Protein AF-A0A930H6S4-F1 (afdb_monomer_lite)

Foldseek 3Di:
DPDDDDDAAAQVPAPDPDDHDQRNVAADPVVRHRDDPPDPVVVVVCCVCPVVVVVLLVVCVVCVVDPPPPPQDFFDFAQAWAWKAKDQWDWDQDPVRWTFTQGQAIWIDGPPDIDGDAGRKTAPDDHRDTDHGRHTGIGHDRFKGFRFAQAWAWKAKDPFDWDWDQPPVVRDTWIFGADDPPDDDDFIKIFGDDPNDTDDIDTDDGRKTAPDDHGDTDHRGDGGIMDGPPGVPPPSVVVCVVVVVCVVVVPDDDPDDDDDPD

pLDDT: mean 84.37, std 12.92, range [44.25, 96.25]

Radius of gyration: 24.61 Å; chains: 1; bounding box: 68×47×49 Å

Sequence (262 aa):
LEIREVKIRTPLTCKLEKGVCKKCYGVDLSNHKEILKGEAVGVVAAQSIGEPGTQLTMRTFHTGGVATAAEVQSNYKAEVAGKVKLKDIKTLENDKGVEVVVSQTGRIIIGKHRYEVPSGSILKVKDGESVERDQLLVEFDPYQIPIITSEAGKVEFRDIYVRENIDVKYGVTERIAIKPVESSDVNPRIIIYSKNKKVAEYSVPYGAYLMVKEGDTVKKGQIITKILKTGEGNKDITGGLPRVQELFEARNPKGKATLTEV

Structure (mmCIF, N/CA/C/O backbone):
data_AF-A0A930H6S4-F1
#
_entry.id   AF-A0A930H6S4-F1
#
loop_
_atom_site.group_PDB
_atom_site.id
_atom_site.type_symbol
_atom_site.label_atom_id
_atom_site.label_alt_id
_atom_site.label_comp_id
_atom_site.label_asym_id
_atom_site.label_entity_id
_atom_site.label_seq_id
_atom_site.pdbx_PDB_ins_code
_atom_site.Cartn_x
_atom_site.Cartn_y
_atom_site.Cartn_z
_atom_site.occupancy
_atom_site.B_iso_or_equiv
_atom_site.auth_seq_id
_atom_site.auth_comp_id
_atom_site.auth_asym_id
_atom_site.auth_atom_id
_atom_site.pdbx_PDB_model_num
ATOM 1 N N . LEU A 1 1 ? 4.659 -18.171 -12.898 1.00 46.00 1 LEU A N 1
ATOM 2 C CA . LEU A 1 1 ? 5.622 -18.621 -11.869 1.00 46.00 1 LEU A CA 1
ATOM 3 C C . LEU A 1 1 ? 5.400 -17.760 -10.630 1.00 46.00 1 LEU A C 1
ATOM 5 O O . LEU A 1 1 ? 5.579 -16.556 -10.731 1.00 46.00 1 LEU A O 1
ATOM 9 N N . GLU A 1 2 ? 4.933 -18.333 -9.517 1.00 68.94 2 GLU A N 1
ATOM 10 C CA . GLU A 1 2 ? 4.759 -17.616 -8.236 1.00 68.94 2 GLU A CA 1
ATOM 11 C C . GLU A 1 2 ? 6.061 -17.652 -7.416 1.00 68.94 2 GLU A C 1
ATOM 13 O O . GLU A 1 2 ? 6.124 -18.230 -6.336 1.00 68.94 2 GLU A O 1
ATOM 18 N N . ILE A 1 3 ? 7.135 -17.075 -7.957 1.00 82.56 3 ILE A N 1
ATOM 19 C CA . ILE A 1 3 ? 8.427 -16.976 -7.262 1.00 82.56 3 ILE A CA 1
ATOM 20 C C . ILE A 1 3 ? 8.480 -15.617 -6.556 1.00 82.56 3 ILE A C 1
ATOM 22 O O . ILE A 1 3 ? 8.352 -14.589 -7.216 1.00 82.56 3 ILE A O 1
ATOM 26 N N . ARG A 1 4 ? 8.642 -15.613 -5.224 1.00 83.69 4 ARG A N 1
ATOM 27 C CA . ARG A 1 4 ? 8.688 -14.388 -4.395 1.00 83.69 4 ARG A CA 1
ATOM 28 C C . ARG A 1 4 ? 10.105 -13.922 -4.058 1.00 83.69 4 ARG A C 1
ATOM 30 O O . ARG A 1 4 ? 10.305 -12.739 -3.821 1.00 83.69 4 ARG A O 1
ATOM 37 N N . GLU A 1 5 ? 11.075 -14.832 -4.063 1.00 90.06 5 GLU A N 1
ATOM 38 C CA . GLU A 1 5 ? 12.472 -14.548 -3.735 1.00 90.06 5 GLU A CA 1
ATOM 39 C C . GLU A 1 5 ? 13.421 -15.426 -4.556 1.00 90.06 5 GLU A C 1
ATOM 41 O O . GLU A 1 5 ? 13.098 -16.566 -4.896 1.00 90.06 5 GLU A O 1
ATOM 46 N N . VAL A 1 6 ? 14.592 -14.883 -4.900 1.00 91.75 6 VAL A N 1
ATOM 47 C CA . VAL A 1 6 ? 15.636 -15.589 -5.655 1.00 91.75 6 VAL A CA 1
ATOM 48 C C . VAL A 1 6 ? 17.003 -15.182 -5.124 1.00 91.75 6 VAL A C 1
ATOM 50 O O . VAL A 1 6 ? 17.304 -13.998 -4.978 1.00 91.75 6 VAL A O 1
ATOM 53 N N . LYS A 1 7 ? 17.869 -16.170 -4.891 1.00 91.69 7 LYS A N 1
ATOM 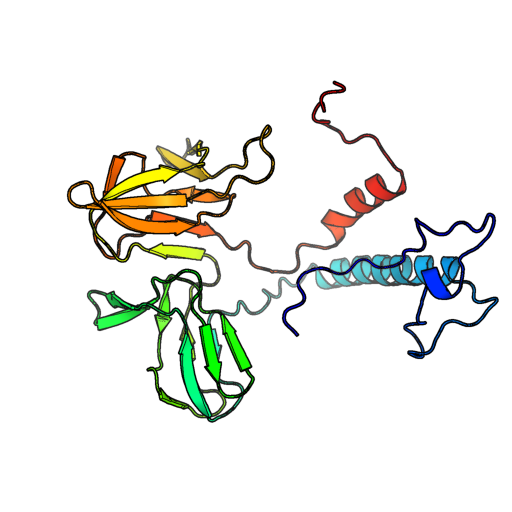54 C CA . LYS A 1 7 ? 19.270 -15.923 -4.550 1.00 91.69 7 LYS A CA 1
ATOM 55 C C . LYS A 1 7 ? 20.067 -15.605 -5.815 1.00 91.69 7 LYS A C 1
ATOM 57 O O . LYS A 1 7 ? 20.233 -16.467 -6.676 1.00 91.69 7 LYS A O 1
ATOM 62 N N . ILE A 1 8 ? 20.585 -14.383 -5.905 1.00 93.00 8 ILE A N 1
ATOM 63 C CA . ILE A 1 8 ? 21.371 -13.905 -7.050 1.00 93.00 8 ILE A CA 1
ATOM 64 C C . ILE A 1 8 ? 22.850 -13.729 -6.700 1.00 93.00 8 ILE A C 1
ATOM 66 O O . ILE A 1 8 ? 23.239 -13.654 -5.534 1.00 93.00 8 ILE A O 1
ATOM 70 N N . ARG A 1 9 ? 23.690 -13.659 -7.734 1.00 92.81 9 ARG A N 1
ATOM 71 C CA . ARG A 1 9 ? 25.079 -13.209 -7.600 1.00 92.81 9 ARG A CA 1
ATOM 72 C C . ARG A 1 9 ? 25.114 -11.683 -7.594 1.00 92.81 9 ARG A C 1
ATOM 74 O O . ARG A 1 9 ? 24.325 -11.055 -8.288 1.00 92.81 9 ARG A O 1
ATOM 81 N N . THR A 1 10 ? 26.046 -11.106 -6.841 1.00 92.75 10 THR A N 1
ATOM 82 C CA . THR A 1 10 ? 26.257 -9.652 -6.775 1.00 92.75 10 THR A CA 1
ATOM 83 C C . THR A 1 10 ? 27.745 -9.313 -6.895 1.00 92.75 10 THR A C 1
ATOM 85 O O . THR A 1 10 ? 28.574 -10.103 -6.413 1.00 92.75 10 THR A O 1
ATOM 88 N N . PRO A 1 11 ? 28.110 -8.153 -7.482 1.00 92.12 11 PRO A N 1
ATOM 89 C CA . PRO A 1 11 ? 29.480 -7.641 -7.470 1.00 92.12 11 PRO A CA 1
ATOM 90 C C . PRO A 1 11 ? 30.102 -7.586 -6.066 1.00 92.12 11 PRO A C 1
ATOM 92 O O . PRO A 1 11 ? 31.287 -7.868 -5.931 1.00 92.12 11 PRO A O 1
ATOM 95 N N . LEU A 1 12 ? 29.300 -7.346 -5.018 1.00 91.00 12 LEU A N 1
ATOM 96 C CA . LEU A 1 12 ? 29.755 -7.292 -3.616 1.00 91.00 12 LEU A CA 1
ATOM 97 C C . LEU A 1 12 ? 30.244 -8.643 -3.069 1.00 91.00 12 LEU A C 1
ATOM 99 O O . LEU A 1 12 ? 31.024 -8.694 -2.128 1.00 91.00 12 LEU A O 1
ATOM 103 N N . THR A 1 13 ? 29.781 -9.746 -3.658 1.00 92.94 13 THR A N 1
ATOM 104 C CA . THR A 1 13 ? 30.153 -11.119 -3.260 1.00 92.94 13 THR A CA 1
ATOM 105 C C . THR A 1 13 ? 31.195 -11.736 -4.197 1.00 92.94 13 THR A C 1
ATOM 107 O O . THR A 1 13 ? 31.464 -12.939 -4.136 1.00 92.94 13 THR A O 1
ATOM 110 N N . CYS A 1 14 ? 31.753 -10.942 -5.116 1.00 93.94 14 CYS A N 1
ATOM 111 C CA . CYS A 1 14 ? 32.769 -11.402 -6.053 1.00 93.94 14 CYS A CA 1
ATOM 112 C C . CYS A 1 14 ? 34.089 -11.672 -5.316 1.00 93.94 14 CYS A C 1
ATOM 114 O O . CYS A 1 14 ? 34.564 -10.834 -4.562 1.00 93.94 14 CYS A O 1
ATOM 116 N N . LYS A 1 15 ? 34.699 -12.838 -5.561 1.00 93.25 15 LYS A N 1
ATOM 117 C CA . LYS A 1 15 ? 35.962 -13.255 -4.921 1.00 93.25 15 LYS A CA 1
ATOM 118 C C . LYS A 1 15 ? 37.225 -12.830 -5.683 1.00 93.25 15 LYS A C 1
ATOM 120 O O . LYS A 1 15 ? 38.315 -13.250 -5.316 1.00 93.25 15 LYS A O 1
ATOM 125 N N . LEU A 1 16 ? 37.088 -12.094 -6.786 1.00 91.19 16 LEU A N 1
ATOM 126 C CA . LEU A 1 16 ? 38.252 -11.607 -7.527 1.00 91.19 16 LEU A CA 1
ATOM 127 C C . LEU A 1 16 ? 38.930 -10.484 -6.743 1.00 91.19 16 LEU A C 1
ATOM 129 O O . LEU A 1 16 ? 38.252 -9.575 -6.279 1.00 91.19 16 LEU A O 1
ATOM 133 N N . GLU A 1 17 ? 40.260 -10.527 -6.657 1.00 89.25 17 GLU A N 1
ATOM 134 C CA . GLU A 1 17 ? 41.044 -9.479 -5.989 1.00 89.25 17 GLU A CA 1
ATOM 135 C C . GLU A 1 17 ? 40.955 -8.130 -6.711 1.00 89.25 17 GLU A C 1
ATOM 137 O O . GLU A 1 17 ? 40.923 -7.078 -6.077 1.00 89.25 17 GLU A O 1
ATOM 142 N N . LYS A 1 18 ? 40.915 -8.150 -8.050 1.00 88.50 18 LYS A N 1
ATOM 143 C CA . LYS A 1 18 ? 40.776 -6.956 -8.890 1.00 88.50 18 LYS A CA 1
ATOM 144 C C . LYS A 1 18 ? 39.719 -7.188 -9.962 1.00 88.50 18 LYS A C 1
ATOM 146 O O . LYS A 1 18 ? 39.807 -8.133 -10.745 1.00 88.50 18 LYS A O 1
ATOM 151 N N . GLY A 1 19 ? 38.741 -6.288 -10.012 1.00 90.19 19 GLY A N 1
ATOM 152 C CA . GLY A 1 19 ? 37.633 -6.340 -10.962 1.00 90.19 19 GLY A CA 1
ATOM 153 C C . GLY A 1 19 ? 36.500 -7.282 -10.547 1.00 90.19 19 GLY A C 1
ATOM 154 O O . GLY A 1 19 ? 36.440 -7.785 -9.427 1.00 90.19 19 GLY A O 1
ATOM 155 N N . VAL A 1 20 ? 35.565 -7.505 -11.471 1.00 93.25 20 VAL A N 1
ATOM 156 C CA . VAL A 1 20 ? 34.344 -8.290 -11.238 1.00 93.25 20 VAL A CA 1
ATOM 157 C C . VAL A 1 20 ? 34.242 -9.390 -12.287 1.00 93.25 20 VAL A C 1
ATOM 159 O O . VAL A 1 20 ? 34.523 -9.173 -13.465 1.00 93.25 20 VAL A O 1
ATOM 162 N N . CYS A 1 21 ? 33.855 -10.599 -11.874 1.00 93.50 21 CYS A N 1
ATOM 163 C CA . CYS A 1 21 ? 33.731 -11.708 -12.815 1.00 93.50 21 CYS A CA 1
ATOM 164 C C . CYS A 1 21 ? 32.451 -11.568 -13.653 1.00 93.50 21 CYS A C 1
ATOM 166 O O . CYS A 1 21 ? 31.426 -11.098 -13.155 1.00 93.50 21 CYS A O 1
ATOM 168 N N . LYS A 1 22 ? 32.478 -12.081 -14.892 1.00 93.19 22 LYS A N 1
ATOM 169 C CA . LYS A 1 22 ? 31.342 -12.061 -15.836 1.00 93.19 22 LYS A CA 1
ATOM 170 C C . LYS A 1 22 ? 30.027 -12.512 -15.192 1.00 93.19 22 LYS A C 1
ATOM 172 O O . LYS A 1 22 ? 29.001 -11.874 -15.349 1.00 93.19 22 LYS A O 1
ATOM 177 N N . LYS A 1 23 ? 30.081 -13.567 -14.373 1.00 91.38 23 LYS A N 1
ATOM 178 C CA . LYS A 1 23 ? 28.909 -14.150 -13.701 1.00 91.38 23 LYS A CA 1
ATOM 179 C C . LYS A 1 23 ? 28.375 -13.329 -12.518 1.00 91.38 23 LYS A C 1
ATOM 181 O O . LYS A 1 23 ? 27.255 -13.579 -12.095 1.00 91.38 23 LYS A O 1
ATOM 186 N N . CYS A 1 24 ? 29.185 -12.458 -11.912 1.00 93.94 24 CYS A N 1
ATOM 187 C CA . CYS A 1 24 ? 28.748 -11.588 -10.811 1.00 93.94 24 CYS A CA 1
ATOM 188 C C . CYS A 1 24 ? 28.105 -10.299 -11.321 1.00 93.94 24 CYS A C 1
ATOM 190 O O . CYS A 1 24 ? 27.300 -9.725 -10.599 1.00 93.94 24 CYS A O 1
ATOM 192 N N . TYR A 1 25 ? 28.459 -9.867 -12.534 1.00 93.25 25 TYR A N 1
ATOM 193 C CA . TYR A 1 25 ? 27.821 -8.737 -13.204 1.00 93.25 25 TYR A CA 1
ATOM 194 C C . TYR A 1 25 ? 26.621 -9.188 -14.054 1.00 93.25 25 TYR A C 1
ATOM 196 O O . TYR A 1 25 ? 25.527 -8.656 -13.919 1.00 93.25 25 TYR A O 1
ATOM 204 N N . GLY A 1 26 ? 26.801 -10.234 -14.866 1.00 93.88 26 GLY A N 1
ATOM 205 C CA . GLY A 1 26 ? 25.757 -10.831 -15.693 1.00 93.88 26 GLY A CA 1
ATOM 206 C C . GLY A 1 26 ? 25.681 -10.207 -17.084 1.00 93.88 26 GLY A C 1
ATOM 207 O O . GLY A 1 26 ? 26.488 -10.525 -17.959 1.00 93.88 26 GLY A O 1
ATOM 208 N N . VAL A 1 27 ? 24.674 -9.366 -17.292 1.00 92.81 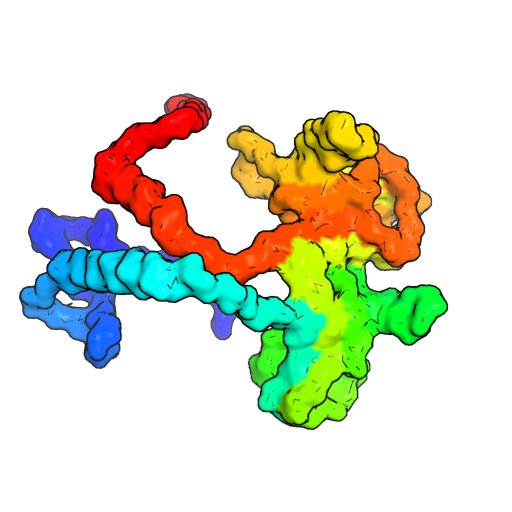27 VAL A N 1
ATOM 209 C CA . VAL A 1 27 ? 24.280 -8.831 -18.602 1.00 92.81 27 VAL A CA 1
ATOM 210 C C . VAL A 1 27 ? 24.576 -7.336 -18.645 1.00 92.81 27 VAL A C 1
ATOM 212 O O . VAL A 1 27 ? 24.288 -6.626 -17.686 1.00 92.81 27 VAL A O 1
ATOM 215 N N . ASP A 1 28 ? 25.144 -6.867 -19.751 1.00 90.62 28 ASP A N 1
ATOM 216 C CA . ASP A 1 28 ? 25.242 -5.440 -20.042 1.00 90.62 28 ASP A CA 1
ATOM 217 C C . ASP A 1 28 ? 23.868 -4.916 -20.485 1.00 90.62 28 ASP A C 1
ATOM 219 O O . ASP A 1 28 ? 23.267 -5.402 -21.445 1.00 90.62 28 ASP A O 1
ATOM 223 N N . LEU A 1 29 ? 23.359 -3.921 -19.760 1.00 87.75 29 LEU A N 1
ATOM 224 C CA . LEU A 1 29 ? 22.044 -3.324 -19.997 1.00 87.75 29 LEU A CA 1
ATOM 225 C C . LEU A 1 29 ? 21.996 -2.477 -21.277 1.00 87.75 29 LEU A C 1
ATOM 227 O O . LEU A 1 29 ? 20.912 -2.214 -21.791 1.00 87.75 29 LEU A O 1
ATOM 231 N N . SER A 1 30 ? 23.148 -2.086 -21.824 1.00 87.31 30 SER A N 1
ATOM 232 C CA . SER A 1 30 ? 23.229 -1.258 -23.032 1.00 87.31 30 SER A CA 1
ATOM 233 C C . SER A 1 30 ? 22.870 -2.056 -24.287 1.00 87.31 30 SER A C 1
ATOM 235 O O . SER A 1 30 ? 22.173 -1.571 -25.175 1.00 87.31 30 SER A O 1
ATOM 237 N N . ASN A 1 31 ? 23.325 -3.308 -24.361 1.00 89.00 31 ASN A N 1
ATOM 238 C CA . ASN A 1 31 ? 23.141 -4.183 -25.523 1.00 89.00 31 ASN A CA 1
ATOM 239 C C . ASN A 1 31 ? 22.345 -5.464 -25.213 1.00 89.00 31 ASN A C 1
ATOM 241 O O . ASN A 1 31 ? 22.087 -6.245 -26.131 1.00 89.00 31 ASN A O 1
ATOM 245 N N . HIS A 1 32 ? 21.947 -5.671 -23.952 1.00 89.69 32 HIS A N 1
ATOM 246 C CA . HIS A 1 32 ? 21.208 -6.837 -23.454 1.00 89.69 32 HIS A CA 1
ATOM 247 C C . HIS A 1 32 ? 21.916 -8.182 -23.699 1.00 89.69 32 HIS A C 1
ATOM 249 O O . HIS A 1 32 ? 21.274 -9.232 -23.783 1.00 89.69 32 HIS A O 1
ATOM 255 N N . LYS A 1 33 ? 23.248 -8.171 -23.815 1.00 91.25 33 LYS A N 1
ATOM 256 C CA . LYS A 1 33 ? 24.085 -9.365 -23.987 1.00 91.25 33 LYS A CA 1
ATOM 257 C C . LYS A 1 33 ? 24.942 -9.602 -22.751 1.00 91.25 33 LYS A C 1
ATOM 259 O O . LYS A 1 33 ? 25.121 -8.736 -21.901 1.00 91.25 33 LYS A O 1
ATOM 264 N N . GLU A 1 34 ? 25.467 -10.816 -22.627 1.00 92.62 34 GLU A N 1
ATOM 265 C CA . GLU A 1 34 ? 26.382 -11.146 -21.534 1.00 92.62 34 GLU A CA 1
ATOM 266 C C . GLU A 1 34 ? 27.640 -10.268 -21.613 1.00 92.62 34 GLU A C 1
ATOM 268 O O . GLU A 1 34 ? 28.248 -10.165 -22.680 1.00 92.62 34 GLU A O 1
ATOM 273 N N . ILE A 1 35 ? 28.040 -9.676 -20.486 1.00 93.38 35 ILE A N 1
ATOM 274 C CA . ILE A 1 35 ? 29.081 -8.643 -20.469 1.00 93.38 35 ILE A CA 1
ATOM 275 C C . ILE A 1 35 ? 30.429 -9.135 -21.007 1.00 93.38 35 ILE A C 1
ATOM 277 O O . ILE A 1 35 ? 30.850 -10.261 -20.724 1.00 93.38 35 ILE A O 1
ATOM 281 N N . LEU A 1 36 ? 31.146 -8.300 -21.759 1.00 91.06 36 LEU A N 1
ATOM 282 C CA . LEU A 1 36 ? 32.438 -8.682 -22.320 1.00 91.06 36 LEU A CA 1
ATOM 283 C C . LEU A 1 36 ? 33.554 -8.620 -21.268 1.00 91.06 36 LEU A C 1
ATOM 285 O O . LEU A 1 36 ? 33.541 -7.843 -20.314 1.00 91.06 36 LEU A O 1
ATOM 289 N N . LYS A 1 37 ? 34.568 -9.479 -21.430 1.00 90.38 37 LYS A N 1
ATOM 290 C CA . LYS A 1 37 ? 35.771 -9.400 -20.591 1.00 90.38 37 LYS A CA 1
ATOM 291 C C . LYS A 1 37 ? 36.564 -8.154 -20.985 1.00 90.38 37 LYS A C 1
ATOM 293 O O . LYS A 1 37 ? 36.837 -7.963 -22.163 1.00 90.38 37 LYS A O 1
ATOM 298 N N . GLY A 1 38 ? 36.973 -7.368 -19.992 1.00 89.88 38 GLY A N 1
ATOM 299 C CA . GLY A 1 38 ? 37.698 -6.108 -20.198 1.00 89.88 38 GLY A CA 1
ATOM 300 C C . GLY A 1 38 ? 36.811 -4.863 -20.142 1.00 89.88 38 GLY A C 1
ATOM 301 O O . GLY A 1 38 ? 37.323 -3.753 -20.216 1.00 89.88 38 GLY A O 1
ATOM 302 N N . GLU A 1 39 ? 35.502 -5.032 -19.967 1.00 89.69 39 GLU A N 1
ATOM 303 C CA . GLU A 1 39 ? 34.561 -3.922 -19.881 1.00 89.69 39 GLU A CA 1
ATOM 304 C C . GLU A 1 39 ? 34.651 -3.189 -18.533 1.00 89.69 39 GLU A C 1
ATOM 306 O O . GLU A 1 39 ? 34.695 -3.799 -17.458 1.00 89.69 39 GLU A O 1
ATOM 311 N N . ALA A 1 40 ? 34.698 -1.856 -18.586 1.00 91.81 40 ALA A N 1
ATOM 312 C CA . ALA A 1 40 ? 34.949 -0.995 -17.433 1.00 91.81 40 ALA A CA 1
ATOM 313 C C . ALA A 1 40 ? 33.672 -0.726 -16.616 1.00 91.81 40 ALA A C 1
ATOM 315 O O . ALA A 1 40 ? 33.229 0.413 -16.471 1.00 91.81 40 ALA A O 1
ATOM 316 N N . VAL A 1 41 ? 33.101 -1.783 -16.032 1.00 91.38 41 VAL A N 1
ATOM 317 C CA . VAL A 1 41 ? 31.835 -1.743 -15.272 1.00 91.38 41 VAL A CA 1
ATOM 318 C C . VAL A 1 41 ? 31.782 -0.680 -14.175 1.00 91.38 41 VAL A C 1
ATOM 320 O O . VAL A 1 41 ? 30.715 -0.138 -13.906 1.00 91.38 41 VAL A O 1
ATOM 323 N N . GLY A 1 42 ? 32.919 -0.362 -13.546 1.00 91.38 42 GLY A N 1
ATOM 324 C CA . GLY A 1 42 ? 32.989 0.657 -12.496 1.00 91.38 42 GLY A CA 1
ATOM 325 C C . GLY A 1 42 ? 32.744 2.073 -13.021 1.00 91.38 42 GLY A C 1
ATOM 326 O O . GLY A 1 42 ? 32.021 2.840 -12.392 1.00 91.38 42 GLY A O 1
ATOM 327 N N . VAL A 1 43 ? 33.292 2.402 -14.195 1.00 92.75 43 VAL A N 1
ATOM 328 C CA . VAL A 1 43 ? 33.097 3.714 -14.835 1.00 92.75 43 VAL A CA 1
ATOM 329 C C . VAL A 1 43 ? 31.657 3.850 -15.318 1.00 92.75 43 VAL A C 1
ATOM 331 O O . VAL A 1 43 ? 31.014 4.861 -15.044 1.00 92.75 43 VAL A O 1
ATOM 334 N N . VAL A 1 44 ? 31.128 2.802 -15.957 1.00 90.31 44 VAL A N 1
ATOM 335 C CA . VAL A 1 44 ? 29.735 2.758 -16.425 1.00 90.31 44 VAL A CA 1
ATOM 336 C C . VAL A 1 44 ? 28.764 2.936 -15.255 1.00 90.31 44 VAL A C 1
ATOM 338 O O . VAL A 1 44 ? 27.835 3.737 -15.341 1.00 90.31 44 VAL A O 1
ATOM 341 N N . ALA A 1 45 ? 29.001 2.253 -14.130 1.00 90.19 45 ALA A N 1
ATOM 342 C CA . ALA A 1 45 ? 28.179 2.394 -12.931 1.00 90.19 45 ALA A CA 1
ATOM 343 C C . ALA A 1 45 ? 28.238 3.814 -12.342 1.00 90.19 45 ALA A C 1
ATOM 345 O O . ALA A 1 45 ? 27.201 4.368 -11.983 1.00 90.19 45 ALA A O 1
ATOM 346 N N . ALA A 1 46 ? 29.428 4.422 -12.278 1.00 90.81 46 ALA A N 1
ATOM 347 C CA . ALA A 1 46 ? 29.590 5.786 -11.781 1.00 90.81 46 ALA A CA 1
ATOM 348 C C . ALA A 1 46 ? 28.850 6.812 -12.658 1.00 90.81 46 ALA A C 1
ATOM 350 O O . ALA A 1 46 ? 28.133 7.663 -12.133 1.00 90.81 46 ALA A O 1
ATOM 351 N N . GLN A 1 47 ? 28.966 6.701 -13.985 1.00 90.62 47 GLN A N 1
ATOM 352 C CA . GLN A 1 47 ? 28.258 7.570 -14.934 1.00 90.62 47 GLN A CA 1
ATOM 353 C C . GLN A 1 47 ? 26.739 7.400 -14.844 1.00 90.62 47 GLN A C 1
ATOM 355 O O . GLN A 1 47 ? 26.020 8.393 -14.759 1.00 90.62 47 GLN A O 1
ATOM 360 N N . SER A 1 48 ? 26.267 6.152 -14.753 1.00 89.25 48 SER A N 1
ATOM 361 C CA . SER A 1 48 ? 24.837 5.818 -14.657 1.00 89.25 48 SER A CA 1
ATOM 362 C C . SER A 1 48 ? 24.151 6.404 -13.417 1.00 89.25 48 SER A C 1
ATOM 364 O O . SER A 1 48 ? 22.929 6.511 -13.389 1.00 89.25 48 SER A O 1
ATOM 366 N N . ILE A 1 49 ? 24.914 6.778 -12.386 1.00 86.44 49 ILE A N 1
ATOM 367 C CA . ILE A 1 49 ? 24.402 7.459 -11.189 1.00 86.44 49 ILE A CA 1
ATOM 368 C C . ILE A 1 49 ? 24.644 8.973 -11.286 1.00 86.44 49 ILE A C 1
ATOM 370 O O . ILE A 1 49 ? 23.740 9.767 -11.020 1.00 86.44 49 ILE A O 1
ATOM 374 N N . GLY A 1 50 ? 25.857 9.384 -11.666 1.00 84.94 50 GLY A N 1
ATOM 375 C CA . GLY A 1 50 ? 26.290 10.782 -11.645 1.00 84.94 50 GLY A CA 1
ATOM 376 C C . GLY A 1 50 ? 25.628 11.672 -12.699 1.00 84.94 50 GLY A C 1
ATOM 377 O O . GLY A 1 50 ? 25.173 12.770 -12.370 1.00 84.94 50 GLY A O 1
ATOM 378 N N . GLU A 1 51 ? 25.540 11.222 -13.955 1.00 85.75 51 GLU A N 1
ATOM 379 C CA . GLU A 1 51 ? 24.933 12.012 -15.037 1.00 85.75 51 GLU A CA 1
ATOM 380 C C . GLU A 1 51 ? 23.427 12.234 -14.796 1.00 85.75 51 GLU A C 1
ATOM 382 O O . GLU A 1 51 ? 23.006 13.395 -14.771 1.00 85.75 51 GLU A O 1
ATOM 387 N N . PRO A 1 52 ? 22.609 11.202 -14.496 1.00 80.75 52 PRO A N 1
ATOM 388 C CA . PRO A 1 52 ? 21.207 11.433 -14.160 1.00 80.75 52 PRO A CA 1
ATOM 389 C C . PRO A 1 52 ? 21.040 12.278 -12.896 1.00 80.75 52 PRO A C 1
ATOM 391 O O . PRO A 1 52 ? 20.177 13.148 -12.865 1.00 80.75 52 PRO A O 1
ATOM 394 N N . GLY A 1 53 ? 21.873 12.082 -11.866 1.00 80.00 53 GLY A N 1
ATOM 395 C CA . GLY A 1 53 ? 21.793 12.859 -10.625 1.00 80.00 53 GLY A CA 1
ATOM 396 C C . GLY A 1 53 ? 22.021 14.358 -10.844 1.00 80.00 53 GLY A C 1
ATOM 397 O O . GLY A 1 53 ? 21.224 15.188 -10.398 1.00 80.00 53 GLY A O 1
ATOM 398 N N . THR A 1 54 ? 23.069 14.719 -11.586 1.00 76.06 54 THR A N 1
ATOM 399 C CA . THR A 1 54 ? 23.359 16.123 -11.926 1.00 76.06 54 THR A CA 1
ATOM 400 C C . THR A 1 54 ? 22.291 16.720 -12.847 1.00 76.06 54 THR A C 1
ATOM 402 O O . THR A 1 54 ? 21.840 17.846 -12.619 1.00 76.06 54 THR A O 1
ATOM 405 N N . GLN A 1 55 ? 21.809 15.954 -13.831 1.00 74.12 55 GLN A N 1
ATOM 406 C CA . GLN A 1 55 ? 20.760 16.394 -14.752 1.00 74.12 55 GLN A CA 1
ATOM 407 C C . GLN A 1 55 ? 19.409 16.606 -14.052 1.00 74.12 55 GLN A C 1
ATOM 409 O O . GLN A 1 55 ? 18.734 17.604 -14.311 1.00 74.12 55 GLN A O 1
ATOM 414 N N . LEU A 1 56 ? 19.010 15.695 -13.162 1.00 68.25 56 LEU A N 1
ATOM 415 C CA . LEU A 1 56 ? 17.776 15.803 -12.381 1.00 68.25 56 LEU A CA 1
ATOM 416 C C . LEU A 1 56 ? 17.816 17.016 -11.456 1.00 68.25 56 LEU A C 1
ATOM 418 O O . LEU A 1 56 ? 16.823 17.734 -11.350 1.00 68.25 56 LEU A O 1
ATOM 422 N N . THR A 1 57 ? 18.973 17.288 -10.848 1.00 66.19 57 THR A N 1
ATOM 423 C CA . THR A 1 57 ? 19.171 18.477 -10.013 1.00 66.19 57 THR A CA 1
ATOM 424 C C . THR A 1 57 ? 18.933 19.748 -10.834 1.00 66.19 57 THR A C 1
ATOM 426 O O . THR A 1 57 ? 18.099 20.568 -10.459 1.00 66.19 57 THR A O 1
ATOM 429 N N . MET A 1 58 ? 19.562 19.880 -12.010 1.00 64.06 58 MET A N 1
ATOM 430 C CA . MET A 1 58 ? 19.361 21.049 -12.879 1.00 64.06 58 MET A CA 1
ATOM 431 C C . MET A 1 58 ? 17.922 21.183 -13.389 1.00 64.06 58 MET A C 1
ATOM 433 O O . MET A 1 58 ? 17.341 22.264 -13.295 1.00 64.06 58 MET A O 1
ATOM 437 N N . ARG A 1 59 ? 17.317 20.103 -13.905 1.00 58.06 59 ARG A N 1
ATOM 438 C CA . ARG A 1 59 ? 15.937 20.150 -14.417 1.00 58.06 59 ARG A CA 1
ATOM 439 C C . ARG A 1 59 ? 14.958 20.607 -13.341 1.00 58.06 59 ARG A C 1
ATOM 441 O O . ARG A 1 59 ? 14.152 21.484 -13.623 1.00 58.06 59 ARG A O 1
ATOM 448 N N . THR A 1 60 ? 15.087 20.089 -12.119 1.00 58.84 60 THR A N 1
ATOM 449 C CA . THR A 1 60 ? 14.182 20.410 -11.005 1.00 58.84 60 THR A CA 1
ATOM 450 C C . THR A 1 60 ? 14.258 21.885 -10.602 1.00 58.84 60 THR A C 1
ATOM 452 O O . THR A 1 60 ? 13.214 22.506 -10.426 1.00 58.84 60 THR A O 1
ATOM 455 N N . PHE A 1 61 ? 15.454 22.490 -10.551 1.00 56.78 61 PHE A N 1
ATOM 456 C CA . PHE A 1 61 ? 15.593 23.927 -10.264 1.00 56.78 61 PHE A CA 1
ATOM 457 C C . PHE A 1 61 ? 15.023 24.820 -11.374 1.00 56.78 61 PHE A C 1
ATOM 459 O O . PHE A 1 61 ? 14.407 25.841 -11.077 1.00 56.78 61 PHE A O 1
ATOM 466 N N . HIS A 1 62 ? 15.177 24.437 -12.646 1.00 54.44 62 HIS A N 1
ATOM 467 C CA . HIS A 1 62 ? 14.645 25.220 -13.766 1.00 54.44 62 HIS A CA 1
ATOM 468 C C . HIS A 1 62 ? 13.117 25.121 -13.907 1.00 54.44 62 HIS A C 1
ATOM 470 O O . HIS A 1 62 ? 12.484 26.093 -14.311 1.00 54.44 62 HIS A O 1
ATOM 476 N N . THR A 1 63 ? 12.503 23.992 -13.535 1.00 53.88 63 THR A N 1
ATOM 477 C CA . THR A 1 63 ? 11.035 23.842 -13.473 1.00 53.88 63 THR A CA 1
ATOM 478 C C . THR A 1 63 ? 10.425 24.216 -12.118 1.00 53.88 63 THR A C 1
ATOM 480 O O . THR A 1 63 ? 9.204 24.290 -12.009 1.00 53.88 63 THR A O 1
ATOM 483 N N . GLY A 1 64 ? 11.240 24.497 -11.095 1.00 51.75 64 GLY A N 1
ATOM 484 C CA . GLY A 1 64 ? 10.815 24.754 -9.710 1.00 51.75 64 GLY A CA 1
ATOM 485 C C . GLY A 1 64 ? 9.937 25.995 -9.495 1.00 51.75 64 GLY A C 1
ATOM 486 O O . GLY A 1 64 ? 9.448 26.209 -8.391 1.00 51.75 64 GLY A O 1
ATOM 487 N N . GLY A 1 65 ? 9.710 26.806 -10.535 1.00 47.78 65 GLY A N 1
ATOM 488 C CA . GLY A 1 65 ? 8.775 27.936 -10.512 1.00 47.78 65 GLY A CA 1
ATOM 489 C C . GLY A 1 65 ? 7.341 27.597 -10.936 1.00 47.78 65 GLY A C 1
ATOM 490 O O . GLY A 1 65 ? 6.445 28.410 -10.729 1.00 47.78 65 GLY A O 1
ATOM 491 N N . VAL A 1 66 ? 7.098 26.419 -11.522 1.00 54.84 66 VAL A N 1
ATOM 492 C CA . VAL A 1 66 ? 5.767 26.016 -11.993 1.00 54.84 66 VAL A CA 1
ATOM 493 C C . VAL A 1 66 ? 5.369 24.757 -11.239 1.00 54.84 66 VAL A C 1
ATOM 495 O O . VAL A 1 66 ? 5.740 23.648 -11.619 1.00 54.84 66 VAL A O 1
ATOM 498 N N . ALA A 1 67 ? 4.622 24.928 -10.147 1.00 47.53 67 ALA A N 1
ATOM 499 C CA . ALA A 1 67 ? 3.984 23.828 -9.436 1.00 47.53 67 ALA A CA 1
ATOM 500 C C . ALA A 1 67 ? 2.903 23.214 -10.338 1.00 47.53 67 ALA A C 1
ATOM 502 O O . ALA A 1 67 ? 1.709 23.462 -10.185 1.00 47.53 67 ALA A O 1
ATOM 503 N N . THR A 1 68 ? 3.323 22.432 -11.328 1.00 50.38 68 THR A N 1
ATOM 504 C CA . THR A 1 68 ? 2.432 21.517 -12.025 1.00 50.38 68 THR A CA 1
ATOM 505 C C . THR A 1 68 ? 2.140 20.418 -11.023 1.00 50.38 68 THR A C 1
ATOM 507 O O . THR A 1 68 ? 2.940 19.509 -10.814 1.00 50.38 68 THR A O 1
ATOM 510 N N . ALA A 1 69 ? 1.019 20.567 -10.316 1.00 52.34 69 ALA A N 1
ATOM 511 C CA . ALA A 1 69 ? 0.428 19.470 -9.578 1.00 52.34 69 ALA A CA 1
ATOM 512 C C . ALA A 1 69 ? 0.338 18.302 -10.562 1.00 52.34 69 ALA A C 1
ATOM 514 O O . ALA A 1 69 ? -0.400 18.387 -11.544 1.00 52.34 69 ALA A O 1
ATOM 515 N N . ALA A 1 70 ? 1.162 17.271 -10.356 1.00 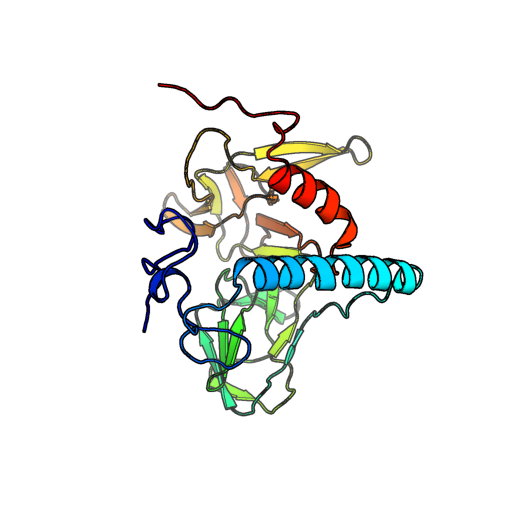55.69 70 ALA A N 1
ATOM 516 C CA . ALA A 1 70 ? 1.018 16.020 -11.080 1.00 55.69 70 ALA A CA 1
ATOM 517 C C . ALA A 1 70 ? -0.463 15.644 -11.002 1.00 55.69 70 ALA A C 1
ATOM 519 O O . ALA A 1 70 ? -1.040 15.711 -9.913 1.00 55.69 70 ALA A O 1
ATOM 520 N N . GLU A 1 71 ? -1.085 15.373 -12.151 1.00 56.41 71 GLU A N 1
ATOM 521 C CA . GLU A 1 71 ? -2.518 15.117 -12.224 1.00 56.41 71 GLU A CA 1
ATOM 522 C C . GLU A 1 71 ? -2.845 13.987 -11.252 1.00 56.41 71 GLU A C 1
ATOM 524 O O . GLU A 1 71 ? -2.382 12.853 -11.387 1.00 56.41 71 GLU A O 1
ATOM 529 N N . VAL A 1 72 ? -3.542 14.348 -10.179 1.00 67.56 72 VAL A N 1
ATOM 530 C CA . VAL A 1 72 ? -3.751 13.447 -9.063 1.00 67.56 72 VAL A CA 1
ATOM 531 C C . VAL A 1 72 ? -4.785 12.426 -9.513 1.00 67.56 72 VAL A C 1
ATOM 533 O O . VAL A 1 72 ? -5.975 12.729 -9.600 1.00 67.56 72 VAL A O 1
ATOM 536 N N . GLN A 1 73 ? -4.324 11.218 -9.828 1.00 75.12 73 GLN A N 1
ATOM 537 C CA . GLN A 1 73 ? -5.197 10.156 -10.299 1.00 75.12 73 GLN A CA 1
ATOM 538 C C . GLN A 1 73 ? -6.203 9.778 -9.201 1.00 75.12 73 GLN A C 1
ATOM 540 O O . GLN A 1 73 ? -5.843 9.194 -8.182 1.00 75.12 73 GLN A O 1
ATOM 545 N N . SER A 1 74 ? -7.470 10.118 -9.428 1.00 86.06 74 SER A N 1
ATOM 546 C CA . SER A 1 74 ? -8.603 9.864 -8.524 1.00 86.06 74 SER A CA 1
ATOM 547 C C . SER A 1 74 ? -9.562 8.792 -9.050 1.00 86.06 74 SER A C 1
ATOM 549 O O . SER A 1 74 ? -10.616 8.537 -8.471 1.00 86.06 74 SER A O 1
ATOM 551 N N . ASN A 1 75 ? -9.243 8.178 -10.189 1.00 90.69 75 ASN A N 1
ATOM 552 C CA . ASN A 1 75 ? -10.084 7.167 -10.810 1.00 90.69 75 ASN A CA 1
ATOM 553 C C . ASN A 1 75 ? -9.282 6.185 -11.671 1.00 90.69 75 ASN A C 1
ATOM 555 O O . ASN A 1 75 ? -8.182 6.485 -12.144 1.00 90.69 75 ASN A O 1
ATOM 559 N N . TYR A 1 76 ? -9.871 5.008 -11.892 1.00 91.31 76 TYR A N 1
ATOM 560 C CA . TYR A 1 76 ? -9.409 4.055 -12.899 1.00 91.31 76 TYR A CA 1
ATOM 561 C C . TYR A 1 76 ? -10.447 3.908 -14.008 1.00 91.31 76 TYR A C 1
ATOM 563 O O . TYR A 1 76 ? -11.644 3.755 -13.746 1.00 91.31 76 TYR A O 1
ATOM 571 N N . LYS A 1 77 ? -9.959 3.901 -15.250 1.00 92.38 77 LYS A N 1
ATOM 572 C CA . LYS A 1 77 ? -10.730 3.611 -16.461 1.00 92.38 77 LYS A CA 1
ATOM 573 C C . LYS A 1 77 ? -10.253 2.300 -17.083 1.00 92.38 77 LYS A C 1
ATOM 575 O O . LYS A 1 77 ? -9.101 1.907 -16.901 1.00 92.38 77 LYS A O 1
ATOM 580 N N . ALA A 1 78 ? -11.136 1.620 -17.805 1.00 92.19 78 ALA A N 1
ATOM 581 C CA . ALA A 1 78 ? -10.816 0.376 -18.491 1.00 92.19 78 ALA A CA 1
ATOM 582 C C . ALA A 1 78 ? -9.876 0.628 -19.681 1.00 92.19 78 ALA A C 1
ATOM 584 O O . ALA A 1 78 ? -10.239 1.297 -20.639 1.00 92.19 78 ALA A O 1
ATOM 585 N N . GLU A 1 79 ? -8.676 0.052 -19.672 1.00 89.38 79 GLU A N 1
ATOM 586 C CA . GLU A 1 79 ? -7.733 0.175 -20.801 1.00 89.38 79 GLU A CA 1
ATOM 587 C C . GLU A 1 79 ? -8.153 -0.675 -22.007 1.00 89.38 79 GLU A C 1
ATOM 589 O O . GLU A 1 79 ? -7.789 -0.400 -23.152 1.00 89.38 79 GLU A O 1
ATOM 594 N N . VAL A 1 80 ? -8.923 -1.729 -21.742 1.00 91.50 80 VAL A N 1
ATOM 595 C CA . VAL A 1 80 ? -9.398 -2.690 -22.731 1.00 91.50 80 VAL A CA 1
ATOM 596 C C . VAL A 1 80 ? -10.870 -2.986 -22.496 1.00 91.50 80 VAL A C 1
ATOM 598 O O . VAL A 1 80 ? -11.320 -3.070 -21.354 1.00 91.50 80 VAL A O 1
ATOM 601 N N . ALA A 1 81 ? -11.603 -3.196 -23.587 1.00 91.44 81 ALA A N 1
ATOM 602 C CA . ALA A 1 81 ? -12.952 -3.724 -23.502 1.00 91.44 81 ALA A CA 1
ATOM 603 C C . ALA A 1 81 ? -12.913 -5.196 -23.063 1.00 91.44 81 ALA A C 1
ATOM 605 O O . ALA A 1 81 ? -12.035 -5.963 -23.474 1.00 91.44 81 ALA A O 1
ATOM 606 N N . GLY A 1 82 ? -13.865 -5.610 -22.233 1.00 92.06 82 GLY A N 1
ATOM 607 C CA . GLY A 1 82 ? -13.927 -6.986 -21.755 1.00 92.06 82 GLY A CA 1
ATOM 608 C C . GLY A 1 82 ? -14.893 -7.185 -20.599 1.00 92.06 82 GLY A C 1
ATOM 609 O O . GLY A 1 82 ? -15.574 -6.263 -20.165 1.00 92.06 82 GLY A O 1
ATOM 610 N N . LYS A 1 83 ? -14.949 -8.418 -20.090 1.00 94.31 83 LYS A N 1
ATOM 611 C CA . LYS A 1 83 ? -15.752 -8.744 -18.908 1.00 94.31 83 LYS A CA 1
ATOM 612 C C . LYS A 1 83 ? -14.985 -8.430 -17.631 1.00 94.31 83 LYS A C 1
ATOM 614 O O . LYS A 1 83 ? -13.848 -8.877 -17.467 1.00 94.31 83 LYS A O 1
ATOM 619 N N . VAL A 1 84 ? -15.640 -7.708 -16.733 1.00 94.56 84 VAL A N 1
ATOM 620 C CA . VAL A 1 84 ? -15.159 -7.396 -15.393 1.00 94.56 84 VAL A CA 1
ATOM 621 C C . VAL A 1 84 ? -15.245 -8.637 -14.520 1.00 94.56 84 VAL A C 1
ATOM 623 O O . VAL A 1 84 ? -16.281 -9.295 -14.447 1.00 94.56 84 VAL A O 1
ATOM 626 N N . LYS A 1 85 ? -14.148 -8.942 -13.831 1.00 94.56 85 LYS A N 1
ATOM 627 C CA . LYS A 1 85 ? -14.116 -9.917 -12.746 1.00 94.56 85 LYS A CA 1
ATOM 628 C C . LYS A 1 85 ? -13.633 -9.237 -11.475 1.00 94.56 85 LYS A C 1
ATOM 630 O O . LYS A 1 85 ? -12.474 -8.820 -11.395 1.00 94.56 85 LYS A O 1
ATOM 635 N N . LEU A 1 86 ? -14.510 -9.144 -10.486 1.00 93.94 86 LEU A N 1
ATOM 636 C CA . LEU A 1 86 ? -14.180 -8.629 -9.165 1.00 93.94 86 LEU A CA 1
ATOM 637 C C . LEU A 1 86 ? -13.535 -9.748 -8.342 1.00 93.94 86 LEU A C 1
ATOM 639 O O . LEU A 1 86 ? -14.019 -10.879 -8.294 1.00 93.94 86 LEU A O 1
ATOM 643 N N . LYS A 1 87 ? -12.410 -9.450 -7.692 1.00 93.50 87 LYS A N 1
ATOM 644 C CA . LYS A 1 87 ? -11.718 -10.388 -6.806 1.00 93.50 87 LYS A CA 1
ATOM 645 C C . LYS A 1 87 ? -11.457 -9.730 -5.461 1.00 93.50 87 LYS A C 1
ATOM 647 O O . LYS A 1 87 ? -10.904 -8.637 -5.409 1.00 93.50 87 LYS A O 1
ATOM 652 N N . ASP A 1 88 ? -11.834 -10.420 -4.386 1.00 90.12 88 ASP A N 1
ATOM 653 C CA . ASP A 1 88 ? -11.656 -9.972 -2.999 1.00 90.12 88 ASP A CA 1
ATOM 654 C C . ASP A 1 88 ? -12.296 -8.598 -2.705 1.00 90.12 88 ASP A C 1
ATOM 656 O O . ASP A 1 88 ? -11.896 -7.916 -1.764 1.00 90.12 88 ASP A O 1
ATOM 660 N N . ILE A 1 89 ? -13.297 -8.195 -3.502 1.00 91.19 89 ILE A N 1
ATOM 661 C CA . ILE A 1 89 ? -14.054 -6.954 -3.320 1.00 91.19 89 ILE A CA 1
ATOM 662 C C . ILE A 1 89 ? -15.295 -7.243 -2.481 1.00 91.19 89 ILE A C 1
ATOM 664 O O . ILE A 1 89 ? -16.111 -8.096 -2.823 1.00 91.19 89 ILE A O 1
ATOM 668 N N . LYS A 1 90 ? -15.437 -6.503 -1.382 1.00 90.94 90 LYS A N 1
ATOM 669 C CA . LYS A 1 90 ? -16.682 -6.407 -0.615 1.00 90.94 90 LYS A CA 1
ATOM 670 C C . LYS A 1 90 ? -17.174 -4.972 -0.692 1.00 90.94 90 LYS A C 1
ATOM 672 O O . LYS A 1 90 ? -16.382 -4.058 -0.458 1.00 90.94 90 LYS A O 1
ATOM 677 N N . THR A 1 91 ? -18.453 -4.784 -0.981 1.00 91.38 91 THR A N 1
ATOM 678 C CA . THR A 1 91 ? -19.096 -3.470 -1.042 1.00 91.38 91 THR A CA 1
ATOM 679 C C . THR A 1 91 ? -20.121 -3.317 0.075 1.00 91.38 91 THR A C 1
ATOM 681 O O . THR A 1 91 ? -20.682 -4.296 0.571 1.00 91.38 91 THR A O 1
ATOM 684 N N . LEU A 1 92 ? -20.335 -2.076 0.498 1.00 90.38 92 LEU A N 1
ATOM 685 C CA . LEU A 1 92 ? -21.474 -1.657 1.301 1.00 90.38 92 LEU A CA 1
ATOM 686 C C . LEU A 1 92 ? -22.184 -0.521 0.582 1.00 90.38 92 LEU A C 1
ATOM 688 O O . LEU A 1 92 ? -21.541 0.370 0.034 1.00 90.38 92 LEU A O 1
ATOM 692 N N . GLU A 1 93 ? -23.506 -0.543 0.622 1.00 88.50 93 GLU A N 1
ATOM 693 C CA . GLU A 1 93 ? -24.318 0.565 0.149 1.00 88.50 93 GLU A CA 1
ATOM 694 C C . GLU A 1 93 ? -24.382 1.637 1.240 1.00 88.50 93 GLU A C 1
ATOM 696 O O . GLU A 1 93 ? -24.686 1.347 2.399 1.00 88.50 93 GLU A O 1
ATOM 701 N N . ASN A 1 94 ? -24.021 2.866 0.883 1.00 80.25 94 ASN A N 1
ATOM 702 C CA . ASN A 1 94 ? -24.141 4.018 1.772 1.00 80.25 94 ASN A CA 1
ATOM 703 C C . ASN A 1 94 ? -25.580 4.567 1.746 1.00 80.25 94 ASN A C 1
ATOM 705 O O . ASN A 1 94 ? -26.323 4.287 0.809 1.00 80.25 94 ASN A O 1
ATOM 709 N N . ASP A 1 95 ? -25.947 5.447 2.681 1.00 78.00 95 ASP A N 1
ATOM 710 C CA . ASP A 1 95 ? -27.296 6.049 2.785 1.00 78.00 95 ASP A CA 1
ATOM 711 C C . ASP A 1 95 ? -27.760 6.784 1.505 1.00 78.00 95 ASP A C 1
ATOM 713 O O . ASP A 1 95 ? -28.935 7.098 1.332 1.00 78.00 95 ASP A O 1
ATOM 717 N N . LYS A 1 96 ? -26.824 7.072 0.593 1.00 76.50 96 LYS A N 1
ATOM 718 C CA . LYS A 1 96 ? -27.049 7.711 -0.713 1.00 76.50 96 LYS A CA 1
ATOM 719 C C . LYS A 1 96 ? -27.221 6.718 -1.876 1.00 76.50 96 LYS A C 1
ATOM 721 O O . LYS A 1 96 ? -27.198 7.150 -3.024 1.00 76.50 96 LYS A O 1
ATOM 726 N N . GLY A 1 97 ? -27.319 5.416 -1.606 1.00 80.12 97 GLY A N 1
ATOM 727 C CA . GLY A 1 97 ? -27.446 4.367 -2.628 1.00 80.12 97 GLY A CA 1
ATOM 728 C C . GLY A 1 97 ? -26.166 4.099 -3.428 1.00 80.12 97 GLY A C 1
ATOM 729 O O . GLY A 1 97 ? -26.215 3.600 -4.549 1.00 80.12 97 GLY A O 1
ATOM 730 N N . VAL A 1 98 ? -25.004 4.493 -2.895 1.00 86.06 98 VAL A N 1
ATOM 731 C CA . VAL A 1 98 ? -23.703 4.351 -3.568 1.00 86.06 98 VAL A CA 1
ATOM 732 C C . VAL A 1 98 ? -22.956 3.151 -2.996 1.00 86.06 98 VAL A C 1
ATOM 734 O O . VAL A 1 98 ? -22.780 3.068 -1.780 1.00 86.06 98 VAL A O 1
ATOM 737 N N . GLU A 1 99 ? -22.474 2.259 -3.865 1.00 89.94 99 GLU A N 1
ATOM 738 C CA . GLU A 1 99 ? -21.641 1.118 -3.475 1.00 89.94 99 GLU A CA 1
ATOM 739 C C . GLU A 1 99 ? -20.202 1.558 -3.172 1.00 89.94 99 GLU A C 1
ATOM 741 O O . GLU A 1 99 ? -19.445 1.976 -4.052 1.00 89.94 99 GLU A O 1
ATOM 746 N N . VAL A 1 100 ? -19.815 1.438 -1.903 1.00 92.44 100 VAL A N 1
ATOM 747 C CA . VAL A 1 100 ? -18.481 1.764 -1.397 1.00 92.44 100 VAL A CA 1
ATOM 748 C C . VAL A 1 100 ? -17.729 0.481 -1.073 1.00 92.44 100 VAL A C 1
ATOM 750 O O . VAL A 1 100 ? -18.231 -0.395 -0.369 1.00 92.44 100 VAL A O 1
ATOM 753 N N . VAL A 1 101 ? -16.498 0.368 -1.556 1.00 93.75 101 VAL A N 1
ATOM 754 C CA . VAL A 1 101 ? -15.622 -0.777 -1.294 1.00 93.75 101 VAL A CA 1
ATOM 755 C C . VAL A 1 101 ? -15.103 -0.724 0.143 1.00 93.75 101 VAL A C 1
ATOM 757 O O . VAL A 1 101 ? -14.535 0.278 0.566 1.00 93.75 101 VAL A O 1
ATOM 760 N N . VAL A 1 102 ? -15.249 -1.820 0.888 1.00 93.44 102 VAL A N 1
ATOM 761 C CA . VAL A 1 102 ? -14.780 -1.948 2.286 1.00 93.44 102 VAL A CA 1
ATOM 762 C C . VAL A 1 102 ? -13.642 -2.958 2.457 1.00 93.44 102 VAL A C 1
ATOM 764 O O . VAL A 1 102 ? -13.089 -3.124 3.541 1.00 93.44 102 VAL A O 1
ATOM 767 N N . SER A 1 103 ? -13.285 -3.668 1.390 1.00 92.56 103 SER A N 1
ATOM 768 C CA . SER A 1 103 ? -12.175 -4.624 1.367 1.00 92.56 103 SER A CA 1
ATOM 769 C C . SER A 1 103 ? -10.820 -3.933 1.191 1.00 92.56 103 SER A C 1
ATOM 771 O O . SER A 1 103 ? -10.685 -3.048 0.351 1.00 92.56 103 SER A O 1
ATOM 773 N N . GLN A 1 104 ? -9.792 -4.403 1.906 1.00 89.75 104 GLN A N 1
ATOM 774 C CA . GLN A 1 104 ? -8.431 -3.846 1.827 1.00 89.75 104 GLN A CA 1
ATOM 775 C C . GLN A 1 104 ? -7.615 -4.339 0.619 1.00 89.75 104 GLN A C 1
ATOM 777 O O . GLN A 1 104 ? -6.656 -3.684 0.227 1.00 89.75 104 GLN A O 1
ATOM 782 N N . THR A 1 105 ? -7.969 -5.489 0.036 1.00 88.75 105 THR A N 1
ATOM 783 C CA . THR A 1 105 ? -7.198 -6.160 -1.030 1.00 88.75 105 THR A CA 1
ATOM 784 C C . THR A 1 105 ? -8.004 -6.361 -2.317 1.00 88.75 105 THR A C 1
ATOM 786 O O . THR A 1 105 ? -7.758 -7.316 -3.056 1.00 88.75 105 THR A O 1
ATOM 789 N N . GLY A 1 106 ? -8.994 -5.501 -2.568 1.00 90.69 106 GLY A N 1
ATOM 790 C CA . GLY A 1 106 ? -9.896 -5.628 -3.709 1.00 90.69 106 GLY A CA 1
ATOM 791 C C . GLY A 1 106 ? -9.181 -5.417 -5.044 1.00 90.69 106 GLY A C 1
ATOM 792 O O . GLY A 1 106 ? -8.325 -4.541 -5.169 1.00 90.69 106 GLY A O 1
ATOM 793 N N . ARG A 1 107 ? -9.519 -6.217 -6.059 1.00 93.50 107 ARG A N 1
ATOM 794 C CA . ARG A 1 107 ? -8.983 -6.067 -7.419 1.00 93.50 107 ARG A CA 1
ATOM 795 C C . ARG A 1 107 ? -10.069 -6.224 -8.475 1.00 93.50 107 ARG A C 1
ATOM 797 O O . ARG A 1 107 ? -10.905 -7.121 -8.378 1.00 93.50 107 ARG A O 1
ATOM 804 N N . ILE A 1 108 ? -9.994 -5.403 -9.515 1.00 93.88 108 ILE A N 1
ATOM 805 C CA . ILE A 1 108 ? -10.777 -5.539 -10.747 1.00 93.88 108 ILE A CA 1
ATOM 806 C C . ILE A 1 108 ? -9.869 -6.160 -11.807 1.00 93.88 108 ILE A C 1
ATOM 808 O O . ILE A 1 108 ? -8.746 -5.702 -12.017 1.00 93.88 108 ILE A O 1
ATOM 812 N N . ILE A 1 109 ? -10.337 -7.216 -12.466 1.00 93.12 109 ILE A N 1
ATOM 813 C CA . ILE A 1 109 ? -9.593 -7.916 -13.515 1.00 93.12 109 ILE A CA 1
ATOM 814 C C . ILE A 1 109 ? -10.382 -7.825 -14.818 1.00 93.12 109 ILE A C 1
ATOM 816 O O . ILE A 1 109 ? -11.536 -8.247 -14.865 1.00 93.12 109 ILE A O 1
ATOM 820 N N . ILE A 1 110 ? -9.744 -7.313 -15.872 1.00 92.56 110 ILE A N 1
ATOM 821 C CA . ILE A 1 110 ? -10.306 -7.246 -17.227 1.00 92.56 110 ILE A CA 1
ATOM 822 C C . ILE A 1 110 ? -9.268 -7.828 -18.186 1.00 92.56 110 ILE A C 1
ATOM 824 O O . ILE A 1 110 ? -8.200 -7.255 -18.412 1.00 92.56 110 ILE A O 1
ATOM 828 N N . GLY A 1 111 ? -9.544 -9.020 -18.719 1.00 89.06 111 GLY A N 1
ATOM 829 C CA . GLY A 1 111 ? -8.582 -9.754 -19.544 1.00 89.06 111 GLY A CA 1
ATOM 830 C C . GLY A 1 111 ? -7.271 -10.028 -18.793 1.00 89.06 111 GLY A C 1
ATOM 831 O O . GLY A 1 111 ? -7.240 -10.834 -17.864 1.00 89.06 111 GLY A O 1
ATOM 832 N N . LYS A 1 112 ? -6.183 -9.363 -19.206 1.00 88.25 112 LYS A N 1
ATOM 833 C CA . LYS A 1 112 ? -4.857 -9.440 -18.557 1.00 88.25 112 LYS A CA 1
ATOM 834 C C . LYS A 1 112 ? -4.565 -8.269 -17.607 1.00 88.25 112 LYS A C 1
ATOM 836 O O . LYS A 1 112 ? -3.604 -8.356 -16.845 1.00 88.25 112 LYS A O 1
ATOM 841 N N . HIS A 1 113 ? -5.376 -7.213 -17.634 1.00 89.12 113 HIS A N 1
ATOM 842 C CA . HIS A 1 113 ? -5.176 -6.006 -16.832 1.00 89.12 113 HIS A CA 1
ATOM 843 C C . HIS A 1 113 ? -5.753 -6.205 -15.428 1.00 89.12 113 HIS A C 1
ATOM 845 O O . HIS A 1 113 ? -6.797 -6.843 -15.251 1.00 89.12 113 HIS A O 1
ATOM 851 N N . ARG A 1 114 ? -5.042 -5.693 -14.420 1.00 91.69 114 ARG A N 1
ATOM 852 C CA . ARG A 1 114 ? -5.414 -5.785 -13.005 1.00 91.69 114 ARG A CA 1
ATOM 853 C C . ARG A 1 114 ? -5.377 -4.390 -12.397 1.00 91.69 114 ARG A C 1
ATOM 855 O O . ARG A 1 114 ? -4.326 -3.763 -12.409 1.00 91.69 114 ARG A O 1
ATOM 862 N N . TYR A 1 115 ? -6.497 -3.959 -11.833 1.00 91.62 115 TYR A N 1
ATOM 863 C CA . TYR A 1 115 ? -6.632 -2.682 -11.138 1.00 91.62 115 TYR A CA 1
ATOM 864 C C . TYR A 1 115 ? -6.809 -2.951 -9.648 1.00 91.62 115 TYR A C 1
ATOM 866 O O . TYR A 1 115 ? -7.722 -3.681 -9.254 1.00 91.62 115 TYR A O 1
ATOM 874 N N . GLU A 1 116 ? -5.929 -2.401 -8.816 1.00 91.69 116 GLU A N 1
ATOM 875 C CA . GLU A 1 116 ? -6.054 -2.509 -7.362 1.00 91.69 116 GLU A CA 1
ATOM 876 C C . GLU A 1 116 ? -7.025 -1.453 -6.852 1.00 91.69 116 GLU A C 1
ATOM 878 O O . GLU A 1 116 ? -6.836 -0.263 -7.083 1.00 91.69 116 GLU A O 1
ATOM 883 N N . VAL A 1 117 ? -8.077 -1.892 -6.168 1.00 93.56 117 VAL A N 1
ATOM 884 C CA . VAL A 1 117 ? -9.142 -1.013 -5.696 1.00 93.56 117 VAL A CA 1
ATOM 885 C C . VAL A 1 117 ? -8.945 -0.737 -4.209 1.00 93.56 117 VAL A C 1
ATOM 887 O O . VAL A 1 117 ? -9.094 -1.661 -3.402 1.00 93.56 117 VAL A O 1
ATOM 890 N N . PRO A 1 118 ? -8.626 0.511 -3.820 1.00 92.12 118 PRO A N 1
ATOM 891 C CA . PRO A 1 118 ? -8.490 0.853 -2.414 1.00 92.12 118 PRO A CA 1
ATOM 892 C C . PRO A 1 118 ? -9.843 0.808 -1.689 1.00 92.12 118 PRO A C 1
ATOM 894 O O . PRO A 1 118 ? -10.909 0.984 -2.282 1.00 92.12 118 PRO A O 1
ATOM 897 N N . SER A 1 119 ? -9.809 0.602 -0.374 1.00 92.81 119 SER A N 1
ATOM 898 C CA . SER A 1 119 ? -10.993 0.762 0.479 1.00 92.81 119 SER A CA 1
ATOM 899 C C . SER A 1 119 ? -11.463 2.224 0.474 1.00 92.81 119 SER A C 1
ATOM 901 O O . SER A 1 119 ? -10.657 3.142 0.337 1.00 92.81 119 SER A O 1
ATOM 903 N N . GLY A 1 120 ? -12.771 2.442 0.605 1.00 91.38 120 GLY A N 1
ATOM 904 C CA . GLY A 1 120 ? -13.417 3.750 0.474 1.00 91.38 120 GLY A CA 1
ATOM 905 C C . GLY A 1 120 ? -13.720 4.175 -0.961 1.00 91.38 120 GLY A C 1
ATOM 906 O O . GLY A 1 120 ? -14.332 5.222 -1.154 1.00 91.38 120 GLY A O 1
ATOM 907 N N . SER A 1 121 ? -13.324 3.381 -1.957 1.00 93.06 121 SER A N 1
ATOM 908 C CA . SER A 1 121 ? -13.612 3.685 -3.358 1.00 93.06 121 SER A CA 1
ATOM 909 C C . SER A 1 121 ? -15.083 3.469 -3.706 1.00 93.06 121 SER A C 1
ATOM 911 O O . SER A 1 121 ? -15.707 2.529 -3.213 1.00 93.06 121 SER A O 1
ATOM 913 N N . ILE A 1 122 ? -15.610 4.289 -4.609 1.00 93.31 122 ILE A N 1
ATOM 914 C CA . ILE A 1 122 ? -16.943 4.154 -5.194 1.00 93.31 122 ILE A CA 1
ATOM 915 C C . ILE A 1 122 ? -16.850 3.252 -6.420 1.00 93.31 122 ILE A C 1
ATOM 917 O O . ILE A 1 122 ? -16.238 3.618 -7.429 1.00 93.31 122 ILE A O 1
ATOM 921 N N . LEU A 1 123 ? -17.473 2.079 -6.342 1.00 93.31 123 LEU A N 1
ATOM 922 C CA . LEU A 1 123 ? -17.500 1.124 -7.443 1.00 93.31 123 LEU A CA 1
ATOM 923 C C . LEU A 1 123 ? -18.578 1.530 -8.461 1.00 93.31 123 LEU A C 1
ATOM 925 O O . LEU A 1 123 ? -19.707 1.839 -8.083 1.00 93.31 123 LEU A O 1
ATOM 929 N N . LYS A 1 124 ? -18.231 1.559 -9.755 1.00 92.81 124 LYS A N 1
ATOM 930 C CA . LYS A 1 124 ? -19.160 1.928 -10.845 1.00 92.81 124 LYS A CA 1
ATOM 931 C C . LYS A 1 124 ? -19.576 0.750 -11.725 1.00 92.81 124 LYS A C 1
ATOM 933 O O . LYS A 1 124 ? -20.443 0.920 -12.573 1.00 92.81 124 LYS A O 1
ATOM 938 N N . VAL A 1 125 ? -18.966 -0.415 -11.522 1.00 92.12 125 VAL A N 1
ATOM 939 C CA . VAL A 1 125 ? -19.150 -1.617 -12.345 1.00 92.12 125 VAL A CA 1
ATOM 940 C C . VAL A 1 125 ? -19.479 -2.826 -11.480 1.00 92.12 125 VAL A C 1
ATOM 942 O O . VAL A 1 125 ? -19.001 -2.938 -10.351 1.00 92.12 125 VAL A O 1
ATOM 945 N N . LYS A 1 126 ? -20.264 -3.757 -12.019 1.00 91.25 126 LYS A N 1
ATOM 946 C CA . LYS A 1 126 ? -20.658 -4.998 -11.339 1.00 91.25 126 LYS A CA 1
ATOM 947 C C . LYS A 1 126 ? -19.817 -6.191 -11.789 1.00 91.25 126 LYS A C 1
ATOM 949 O O . LYS A 1 126 ? -19.181 -6.182 -12.843 1.00 91.25 126 LYS A O 1
ATOM 954 N N . ASP A 1 127 ? -19.819 -7.250 -10.980 1.00 92.31 127 ASP A N 1
ATOM 955 C CA . ASP A 1 127 ? -19.145 -8.497 -11.349 1.00 92.31 127 ASP A CA 1
ATOM 956 C C . ASP A 1 127 ? -19.812 -9.139 -12.574 1.00 92.31 127 ASP A C 1
ATOM 958 O O . ASP A 1 127 ? -21.033 -9.281 -12.632 1.00 92.31 127 ASP A O 1
ATOM 962 N N . GLY A 1 128 ? -19.008 -9.505 -13.572 1.00 90.44 128 GLY A N 1
ATOM 963 C CA . GLY A 1 128 ? -19.473 -10.067 -14.841 1.00 90.44 128 GLY A CA 1
ATOM 964 C C . GLY A 1 128 ? -19.961 -9.047 -15.876 1.00 90.44 128 GLY A C 1
ATOM 965 O O . GLY A 1 128 ? -20.281 -9.447 -17.000 1.00 90.44 128 GLY A O 1
ATOM 966 N N . GLU A 1 129 ? -19.993 -7.754 -15.543 1.00 92.62 129 GLU A N 1
ATOM 967 C CA . GLU A 1 129 ? -20.385 -6.690 -16.469 1.00 92.62 129 GLU A CA 1
ATOM 968 C C . GLU A 1 129 ? -19.388 -6.575 -17.633 1.00 92.62 129 GLU A C 1
ATOM 970 O O . GLU A 1 129 ? -18.181 -6.752 -17.461 1.00 92.62 129 GLU A O 1
ATOM 975 N N . SER A 1 130 ? -19.892 -6.318 -18.841 1.00 92.25 130 SER A N 1
ATOM 976 C CA . SER A 1 130 ? -19.036 -6.040 -20.000 1.00 92.25 130 SER A CA 1
ATOM 977 C C . SER A 1 130 ? -18.795 -4.542 -20.079 1.00 92.25 130 SER A C 1
ATOM 979 O O . SER A 1 130 ? -19.755 -3.783 -20.146 1.00 92.25 130 SER A O 1
ATOM 981 N N . VAL A 1 131 ? -17.527 -4.141 -20.067 1.00 93.88 131 VAL A N 1
ATOM 982 C CA . VAL A 1 131 ? -17.118 -2.737 -20.121 1.00 93.88 131 VAL A CA 1
ATOM 983 C C . VAL A 1 131 ? -16.409 -2.426 -21.429 1.00 93.88 131 VAL A C 1
ATOM 985 O O . VAL A 1 131 ? -15.722 -3.283 -21.995 1.00 93.88 131 VAL A O 1
ATOM 988 N N . GLU A 1 132 ? -16.572 -1.197 -21.899 1.00 93.75 132 GLU A N 1
ATOM 989 C CA . GLU A 1 132 ? -15.864 -0.660 -23.057 1.00 93.75 132 GLU A CA 1
ATOM 990 C C . GLU A 1 132 ? -14.533 -0.022 -22.646 1.00 93.75 132 GLU A C 1
ATOM 992 O O . GLU A 1 132 ? -14.275 0.245 -21.470 1.00 93.75 132 GLU A O 1
ATOM 997 N N . ARG A 1 133 ? -13.662 0.228 -23.628 1.00 92.38 133 ARG A N 1
ATOM 998 C CA . ARG A 1 133 ? -12.430 0.985 -23.393 1.00 92.38 133 ARG A CA 1
ATOM 999 C C . ARG A 1 133 ? -12.776 2.404 -22.928 1.00 92.38 133 ARG A C 1
ATOM 1001 O O . ARG A 1 133 ? -13.728 3.003 -23.409 1.00 92.38 133 ARG A O 1
ATOM 1008 N N . ASP A 1 134 ? -11.989 2.918 -21.991 1.00 91.69 134 ASP A N 1
ATOM 1009 C CA . ASP A 1 134 ? -12.136 4.208 -21.312 1.00 91.69 134 ASP A CA 1
ATOM 1010 C C . ASP A 1 134 ? -13.371 4.347 -20.404 1.00 91.69 134 ASP A C 1
ATOM 1012 O O . ASP A 1 134 ? -13.592 5.410 -19.814 1.00 91.69 134 ASP A O 1
ATOM 1016 N N . GLN A 1 135 ? -14.129 3.266 -20.188 1.00 92.56 135 GLN A N 1
ATOM 1017 C CA . GLN A 1 135 ? -15.225 3.257 -19.224 1.00 92.56 135 GLN A CA 1
ATOM 1018 C C . GLN A 1 135 ? -14.701 3.381 -17.787 1.00 92.56 135 GLN A C 1
ATOM 1020 O O . GLN A 1 135 ? -13.736 2.722 -17.394 1.00 92.56 135 GLN A O 1
ATOM 1025 N N . LEU A 1 136 ? -15.357 4.223 -16.987 1.00 93.19 136 LEU A N 1
ATOM 1026 C CA . LEU A 1 136 ? -15.022 4.447 -15.582 1.00 93.19 136 LEU A CA 1
ATOM 1027 C C . LEU A 1 136 ? -15.323 3.193 -14.747 1.00 93.19 136 LEU A C 1
ATOM 1029 O O . LEU A 1 136 ? -16.466 2.747 -14.685 1.00 93.19 136 LEU A O 1
ATOM 1033 N N . LEU A 1 137 ? -14.304 2.651 -14.081 1.00 93.19 137 LEU A N 1
ATOM 1034 C CA . LEU A 1 137 ? -14.427 1.448 -13.253 1.00 93.19 137 LEU A CA 1
ATOM 1035 C C . LEU A 1 137 ? -14.691 1.797 -11.789 1.00 93.19 137 LEU A C 1
ATOM 1037 O O . LEU A 1 137 ? -15.551 1.213 -11.127 1.00 93.19 137 LEU A O 1
ATOM 1041 N N . VAL A 1 138 ? -13.909 2.742 -11.273 1.00 94.44 138 VAL A N 1
ATOM 1042 C CA . VAL A 1 138 ? -13.900 3.097 -9.859 1.00 94.44 138 VAL A CA 1
ATOM 1043 C C . VAL A 1 138 ? -13.384 4.517 -9.668 1.00 94.44 138 VAL A C 1
ATOM 1045 O O . VAL A 1 138 ? -12.495 4.973 -10.390 1.00 94.44 138 VAL A O 1
ATOM 1048 N N . GLU A 1 139 ? -13.941 5.193 -8.673 1.00 93.06 139 GLU A N 1
ATOM 1049 C CA . GLU A 1 139 ? -13.561 6.533 -8.236 1.00 93.06 139 GLU A CA 1
ATOM 1050 C C . GLU A 1 139 ? -13.111 6.472 -6.773 1.00 93.06 139 GLU A C 1
ATOM 1052 O O . GLU A 1 139 ? -13.726 5.778 -5.962 1.00 93.06 139 GLU A O 1
ATOM 1057 N N . PHE A 1 140 ? -12.022 7.148 -6.422 1.00 92.00 140 PHE A N 1
ATOM 1058 C CA . PHE A 1 140 ? -11.445 7.089 -5.083 1.00 92.00 140 PHE A CA 1
ATOM 1059 C C . PHE A 1 140 ? -10.789 8.404 -4.675 1.00 92.00 140 PHE A C 1
ATOM 1061 O O . PHE A 1 140 ? -10.358 9.202 -5.505 1.00 92.00 140 PHE A O 1
ATOM 1068 N N . ASP A 1 141 ? -10.689 8.609 -3.362 1.00 87.25 141 ASP A N 1
ATOM 1069 C CA . ASP A 1 141 ? -9.969 9.745 -2.802 1.00 87.25 141 ASP A CA 1
ATOM 1070 C C . ASP A 1 141 ? -8.453 9.525 -2.973 1.00 87.25 141 ASP A C 1
ATOM 1072 O O . ASP A 1 141 ? -7.915 8.497 -2.542 1.00 87.25 141 ASP A O 1
ATOM 1076 N N . PRO A 1 142 ? -7.738 10.453 -3.622 1.00 85.31 142 PRO A N 1
ATOM 1077 C CA . PRO A 1 142 ? -6.318 10.275 -3.869 1.00 85.31 142 PRO A CA 1
ATOM 1078 C C . PRO A 1 142 ? -5.424 10.618 -2.671 1.00 85.31 142 PRO A C 1
ATOM 1080 O O . PRO A 1 142 ? -4.253 10.239 -2.665 1.00 85.31 142 PRO A O 1
ATOM 1083 N N . TYR A 1 143 ? -5.943 11.319 -1.663 1.00 86.00 143 TYR A N 1
ATOM 1084 C CA . TYR A 1 143 ? -5.172 11.781 -0.507 1.00 86.00 143 TYR A CA 1
ATOM 1085 C C . TYR A 1 143 ? -5.345 10.883 0.712 1.00 86.00 143 TYR A C 1
ATOM 1087 O O . TYR A 1 143 ? -4.518 10.913 1.624 1.00 86.00 143 TYR A O 1
ATOM 1095 N N . GLN A 1 144 ? -6.396 10.066 0.752 1.00 88.69 144 GLN A N 1
ATOM 1096 C CA . GLN A 1 144 ? -6.656 9.179 1.880 1.00 88.69 144 GLN A CA 1
ATOM 1097 C C . GLN A 1 144 ? -7.269 7.845 1.452 1.00 88.69 144 GLN A C 1
ATOM 1099 O O . GLN A 1 144 ? -8.169 7.786 0.624 1.00 88.69 144 GLN A O 1
ATOM 1104 N N . ILE A 1 145 ? -6.822 6.763 2.089 1.00 92.56 145 ILE A N 1
ATOM 1105 C CA . ILE A 1 145 ? -7.467 5.450 2.026 1.00 92.56 145 ILE A CA 1
ATOM 1106 C C . ILE A 1 145 ? -8.084 5.167 3.401 1.00 92.56 145 ILE A C 1
ATOM 1108 O O . ILE A 1 145 ? -7.349 4.880 4.355 1.00 92.56 145 ILE A O 1
ATOM 1112 N N . PRO A 1 146 ? -9.416 5.251 3.554 1.00 94.25 146 PRO A N 1
ATOM 1113 C CA . PRO A 1 146 ? -10.076 4.851 4.786 1.00 94.25 146 PRO A CA 1
ATOM 1114 C C . PRO A 1 146 ? -10.186 3.324 4.870 1.00 94.25 146 PRO A C 1
ATOM 1116 O O . PRO A 1 146 ? -10.546 2.656 3.903 1.00 94.25 146 PRO A O 1
ATOM 1119 N N . ILE A 1 147 ? -9.949 2.763 6.052 1.00 94.56 147 ILE A N 1
ATOM 1120 C CA . ILE A 1 147 ? -10.308 1.382 6.382 1.00 94.56 147 ILE A CA 1
ATOM 1121 C C . ILE A 1 147 ? -11.687 1.422 7.037 1.00 94.56 147 ILE A C 1
ATOM 1123 O O . ILE A 1 147 ? -11.869 2.060 8.078 1.00 94.56 147 ILE A O 1
ATOM 1127 N N . ILE A 1 148 ? -12.651 0.757 6.405 1.00 93.75 148 ILE A N 1
ATOM 1128 C CA . ILE A 1 148 ? -14.061 0.761 6.799 1.00 93.75 148 ILE A CA 1
ATOM 1129 C C . ILE A 1 148 ? -14.426 -0.619 7.326 1.00 93.75 148 ILE A C 1
ATOM 1131 O O . ILE A 1 148 ? -14.118 -1.627 6.691 1.00 93.75 148 ILE A O 1
ATOM 1135 N N . THR A 1 149 ? -15.110 -0.681 8.469 1.00 93.44 149 THR A N 1
ATOM 1136 C CA . THR A 1 149 ? -15.587 -1.971 8.960 1.00 93.44 149 THR A CA 1
ATOM 1137 C C . THR A 1 149 ? -16.844 -2.449 8.232 1.00 93.44 149 THR A C 1
ATOM 1139 O O . THR A 1 149 ? -17.837 -1.735 8.116 1.00 93.44 149 THR A O 1
ATOM 1142 N N . SER A 1 150 ? -16.831 -3.708 7.801 1.00 90.56 150 SER A N 1
ATOM 1143 C CA . SER A 1 150 ? -17.995 -4.443 7.295 1.00 90.56 150 SER A CA 1
ATOM 1144 C C . SER A 1 150 ? -18.941 -4.965 8.385 1.00 90.56 150 SER A C 1
ATOM 1146 O O . SER A 1 150 ? -20.091 -5.277 8.085 1.00 90.56 150 SER A O 1
ATOM 1148 N N . GLU A 1 151 ? -18.493 -5.008 9.643 1.00 92.44 151 GLU A N 1
ATOM 1149 C CA . GLU A 1 151 ? -19.214 -5.610 10.770 1.00 92.44 151 GLU A CA 1
ATOM 1150 C C . GLU A 1 151 ? -19.299 -4.650 11.963 1.00 92.44 151 GLU A C 1
ATOM 1152 O O . GLU A 1 151 ? -18.400 -3.837 12.193 1.00 92.44 151 GLU A O 1
ATOM 1157 N N . ALA A 1 152 ? -20.377 -4.760 12.740 1.00 93.44 152 ALA A N 1
ATOM 1158 C CA . ALA A 1 152 ? -20.532 -4.035 13.998 1.00 93.44 152 ALA A CA 1
ATOM 1159 C C . ALA A 1 152 ? -20.017 -4.874 15.176 1.00 93.44 152 ALA A C 1
ATOM 1161 O O . ALA A 1 152 ? -20.212 -6.093 15.216 1.00 93.44 152 ALA A O 1
ATOM 1162 N N . GLY A 1 153 ? -19.396 -4.228 16.160 1.00 95.00 153 GLY A N 1
ATOM 1163 C CA . GLY A 1 153 ? -18.859 -4.926 17.323 1.00 95.00 153 GLY A CA 1
ATOM 1164 C C . GLY A 1 153 ? -17.879 -4.094 18.137 1.00 95.00 153 GLY A C 1
ATOM 1165 O O . GLY A 1 153 ? -17.751 -2.890 17.935 1.00 95.00 153 GLY A O 1
ATOM 1166 N N . LYS A 1 154 ? -17.190 -4.754 19.065 1.00 96.12 154 LYS A N 1
ATOM 1167 C CA . LYS A 1 154 ? -16.154 -4.163 19.911 1.00 96.12 154 LYS A CA 1
ATOM 1168 C C . LYS A 1 154 ? -14.781 -4.301 19.253 1.00 96.12 154 LYS A C 1
ATOM 1170 O O . LYS A 1 154 ? -14.460 -5.372 18.739 1.00 96.12 154 LYS A O 1
ATOM 1175 N N . VAL A 1 155 ? -14.003 -3.227 19.273 1.00 96.25 155 VAL A N 1
ATOM 1176 C CA . VAL A 1 155 ?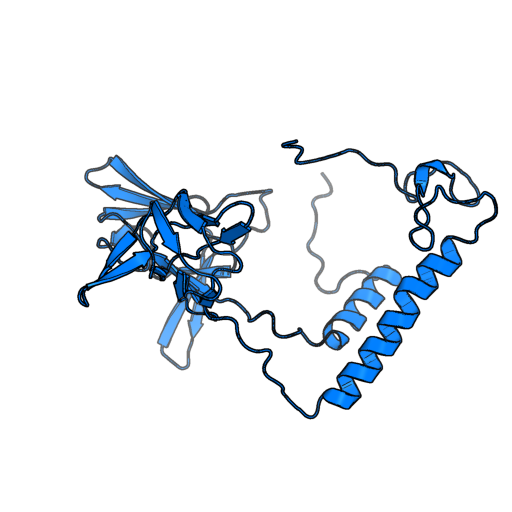 -12.652 -3.130 18.707 1.00 96.25 155 VAL A CA 1
ATOM 1177 C C . VAL A 1 155 ? -11.627 -3.713 19.682 1.00 96.25 155 VAL A C 1
ATOM 1179 O O . VAL A 1 155 ? -11.646 -3.383 20.866 1.00 96.25 155 VAL A O 1
ATOM 1182 N N . GLU A 1 156 ? -10.731 -4.548 19.164 1.00 95.62 156 GLU A N 1
ATOM 1183 C CA . GLU A 1 156 ? -9.527 -5.049 19.836 1.00 95.62 156 GLU A CA 1
ATOM 1184 C C . GLU A 1 156 ? -8.313 -4.802 18.933 1.00 95.62 156 GLU A C 1
ATOM 1186 O O . GLU A 1 156 ? -8.322 -5.144 17.745 1.00 95.62 156 GLU A O 1
ATOM 1191 N N . PHE A 1 157 ? -7.262 -4.213 19.480 1.00 94.56 157 PHE A N 1
ATOM 1192 C CA . PHE A 1 157 ? -5.994 -3.979 18.813 1.00 94.56 157 PHE A CA 1
ATOM 1193 C C . PHE A 1 157 ? -5.068 -5.158 19.069 1.00 94.56 157 PHE A C 1
ATOM 1195 O O . PHE A 1 157 ? -4.876 -5.616 20.193 1.00 94.56 157 PHE A O 1
ATOM 1202 N N . ARG A 1 158 ? -4.438 -5.629 17.997 1.00 92.44 158 ARG A N 1
ATOM 1203 C CA . ARG A 1 158 ? -3.403 -6.653 18.049 1.00 92.44 158 ARG A CA 1
ATOM 1204 C C . ARG A 1 158 ? -2.138 -6.097 17.428 1.00 92.44 158 ARG A C 1
ATOM 1206 O O . ARG A 1 158 ? -2.154 -5.677 16.274 1.00 92.44 158 ARG A O 1
ATOM 1213 N N . ASP A 1 159 ? -1.067 -6.076 18.212 1.00 88.06 159 ASP A N 1
ATOM 1214 C CA . ASP A 1 159 ? 0.250 -5.584 17.802 1.00 88.06 159 ASP A CA 1
ATOM 1215 C C . ASP A 1 159 ? 0.252 -4.126 17.292 1.00 88.06 159 ASP A C 1
ATOM 1217 O O . ASP A 1 159 ? 1.084 -3.738 16.470 1.00 88.06 159 ASP A O 1
ATOM 1221 N N . ILE A 1 160 ? -0.690 -3.299 17.765 1.00 88.50 160 ILE A N 1
ATOM 1222 C CA . ILE A 1 160 ? -0.747 -1.865 17.456 1.00 88.50 160 ILE A CA 1
ATOM 1223 C C . ILE A 1 160 ? -0.145 -1.084 18.620 1.00 88.50 160 ILE A C 1
ATOM 1225 O O . ILE A 1 160 ? -0.666 -1.095 19.733 1.00 88.50 160 ILE A O 1
ATOM 1229 N N . TYR A 1 161 ? 0.909 -0.333 18.322 1.00 88.94 161 TYR A N 1
ATOM 1230 C CA . TYR A 1 161 ? 1.486 0.655 19.224 1.00 88.94 161 TYR A CA 1
ATOM 1231 C C . TYR A 1 161 ? 0.997 2.036 18.803 1.00 88.94 161 TYR A C 1
ATOM 1233 O O . TYR A 1 161 ? 1.087 2.400 17.629 1.00 88.94 161 TYR A O 1
ATOM 1241 N N . VAL A 1 162 ? 0.458 2.802 19.748 1.00 89.81 162 VAL A N 1
ATOM 1242 C CA . VAL A 1 162 ? -0.183 4.091 19.467 1.00 89.81 162 VAL A CA 1
ATOM 1243 C C . VAL A 1 162 ? 0.692 5.227 19.970 1.00 89.81 162 VAL A C 1
ATOM 1245 O O . VAL A 1 162 ? 1.058 5.260 21.142 1.00 89.81 162 VAL A O 1
ATOM 1248 N N . ARG A 1 163 ? 0.981 6.191 19.095 1.00 88.12 163 ARG A N 1
ATOM 1249 C CA . ARG A 1 163 ? 1.481 7.507 19.495 1.00 88.12 163 ARG A CA 1
ATOM 1250 C C . ARG A 1 163 ? 0.333 8.501 19.468 1.00 88.12 163 ARG A C 1
ATOM 1252 O O . ARG A 1 163 ? -0.283 8.694 18.419 1.00 88.12 163 ARG A O 1
ATOM 1259 N N . GLU A 1 164 ? 0.074 9.131 20.604 1.00 87.75 164 GLU A N 1
ATOM 1260 C CA . GLU A 1 164 ? -0.880 10.230 20.696 1.00 87.75 164 GLU A CA 1
ATOM 1261 C C . GLU A 1 164 ? -0.155 11.556 20.457 1.00 87.75 164 GLU A C 1
ATOM 1263 O O . GLU A 1 164 ? 0.811 11.883 21.143 1.00 87.75 164 GLU A O 1
ATOM 1268 N N . ASN A 1 165 ? -0.618 12.311 19.467 1.00 81.69 165 ASN A N 1
ATOM 1269 C CA . ASN A 1 165 ? -0.196 13.678 19.214 1.00 81.69 165 ASN A CA 1
ATOM 1270 C C . ASN A 1 165 ? -1.353 14.596 19.598 1.00 81.69 165 ASN A C 1
ATOM 1272 O O . ASN A 1 165 ? -2.454 14.482 19.059 1.00 81.69 165 ASN A O 1
ATOM 1276 N N . ILE A 1 166 ? -1.114 15.499 20.541 1.00 78.31 166 ILE A N 1
ATOM 1277 C CA . ILE A 1 166 ? -2.109 16.492 20.936 1.00 78.31 166 ILE A CA 1
ATOM 1278 C C . ILE A 1 166 ? -1.884 17.721 20.066 1.00 78.31 166 ILE A C 1
ATOM 1280 O O . ILE A 1 166 ? -0.869 18.405 20.206 1.00 78.31 166 ILE A O 1
ATOM 1284 N N . ASP A 1 167 ? -2.829 18.007 19.176 1.00 74.19 167 ASP A N 1
ATOM 1285 C CA . ASP A 1 167 ? -2.841 19.284 18.481 1.00 74.19 167 ASP A CA 1
ATOM 1286 C C . ASP A 1 167 ? -3.415 20.347 19.425 1.00 74.19 167 ASP A C 1
ATOM 1288 O O . ASP A 1 167 ? -4.627 20.458 19.629 1.00 74.19 167 ASP A O 1
ATOM 1292 N N . VAL A 1 168 ? -2.515 21.130 20.021 1.00 70.88 168 VAL A N 1
ATOM 1293 C CA . VAL A 1 168 ? -2.836 22.205 20.972 1.00 70.88 168 VAL A CA 1
ATOM 1294 C C . VAL A 1 168 ? -3.706 23.292 20.326 1.00 70.88 168 VAL A C 1
ATOM 1296 O O . VAL A 1 168 ? -4.451 23.973 21.028 1.00 70.88 168 VAL A O 1
ATOM 1299 N N . LYS A 1 169 ? -3.660 23.451 18.995 1.00 69.38 169 LYS A N 1
ATOM 1300 C CA . LYS A 1 169 ? -4.400 24.494 18.276 1.00 69.38 169 LYS A CA 1
ATOM 1301 C C . LYS A 1 169 ? -5.885 24.165 18.134 1.00 69.38 169 LYS A C 1
ATOM 1303 O O . LYS A 1 169 ? -6.711 25.073 18.192 1.00 69.38 169 LYS A O 1
ATOM 1308 N N . TYR A 1 170 ? -6.221 22.889 17.949 1.00 70.31 170 TYR A N 1
ATOM 1309 C CA . TYR A 1 170 ? -7.604 22.439 17.744 1.00 70.31 170 TYR A CA 1
ATOM 1310 C C . TYR A 1 170 ? -8.160 21.610 18.907 1.00 70.31 170 TYR A C 1
ATOM 1312 O O . TYR A 1 170 ? -9.337 21.259 18.893 1.00 70.31 170 TYR A O 1
ATOM 1320 N N . GLY A 1 171 ? -7.339 21.288 19.912 1.00 71.75 171 GLY A N 1
ATOM 1321 C CA . GLY A 1 171 ? -7.742 20.450 21.043 1.00 71.75 171 GLY A CA 1
ATOM 1322 C C . GLY A 1 171 ? -8.068 19.010 20.639 1.00 71.75 171 GLY A C 1
ATOM 1323 O O . GLY A 1 171 ? -8.820 18.329 21.333 1.00 71.75 171 GLY A O 1
ATOM 1324 N N . VAL A 1 172 ? -7.535 18.545 19.504 1.00 78.19 172 VAL A N 1
ATOM 1325 C CA . VAL A 1 172 ? -7.783 17.203 18.966 1.00 78.19 172 VAL A CA 1
ATOM 1326 C C . VAL A 1 172 ? -6.585 16.311 19.274 1.00 78.19 172 VAL A C 1
ATOM 1328 O O . VAL A 1 172 ? -5.437 16.679 19.030 1.00 78.19 172 VAL A O 1
ATOM 1331 N N . THR A 1 173 ? -6.849 15.118 19.806 1.00 82.31 173 THR A N 1
ATOM 1332 C CA . THR A 1 173 ? -5.829 14.078 19.984 1.00 82.31 173 THR A CA 1
ATOM 1333 C C . THR A 1 173 ? -5.811 13.173 18.761 1.00 82.31 173 THR A C 1
ATOM 1335 O O . THR A 1 173 ? -6.721 12.364 18.562 1.00 82.31 173 THR A O 1
ATOM 1338 N N . GLU A 1 174 ? -4.764 13.287 17.956 1.00 86.62 174 GLU A N 1
ATOM 1339 C CA . GLU A 1 174 ? -4.503 12.383 16.844 1.00 86.62 174 GLU A CA 1
ATOM 1340 C C . GLU A 1 174 ? -3.794 11.128 17.351 1.00 86.62 174 GLU A C 1
ATOM 1342 O O . GLU A 1 174 ? -2.832 11.203 18.113 1.00 86.62 174 GLU A O 1
ATOM 1347 N N . ARG A 1 175 ? -4.251 9.955 16.913 1.00 90.56 175 ARG A N 1
ATOM 1348 C CA . ARG A 1 175 ? -3.634 8.669 17.255 1.00 90.56 175 ARG A CA 1
ATOM 1349 C C . ARG A 1 175 ? -3.020 8.064 16.013 1.00 90.56 175 ARG A C 1
ATOM 1351 O O . ARG A 1 175 ? -3.725 7.867 15.029 1.00 90.56 175 ARG A O 1
ATOM 1358 N N . ILE A 1 176 ? -1.734 7.743 16.064 1.00 90.50 176 ILE A N 1
ATOM 1359 C CA . ILE A 1 176 ? -0.999 7.191 14.923 1.00 90.50 176 ILE A CA 1
ATOM 1360 C C . ILE A 1 176 ? -0.438 5.822 15.300 1.00 90.50 176 ILE A C 1
ATOM 1362 O O . ILE A 1 176 ? 0.180 5.677 16.356 1.00 90.50 176 ILE A O 1
ATOM 1366 N N . ALA A 1 177 ? -0.626 4.829 14.428 1.00 89.81 177 ALA A N 1
ATOM 1367 C CA . ALA A 1 177 ? 0.004 3.520 14.567 1.00 89.81 177 ALA A CA 1
ATOM 1368 C C . ALA A 1 177 ? 1.510 3.628 14.275 1.00 89.81 177 ALA A C 1
ATOM 1370 O O . ALA A 1 177 ? 1.905 4.011 13.173 1.00 89.81 177 ALA A O 1
ATOM 1371 N N . ILE A 1 178 ? 2.365 3.297 15.240 1.00 87.94 178 ILE A N 1
ATOM 1372 C CA . ILE A 1 178 ? 3.826 3.383 15.108 1.00 87.94 178 ILE A CA 1
ATOM 1373 C C . ILE A 1 178 ? 4.470 2.001 15.103 1.00 87.94 178 ILE A C 1
ATOM 1375 O O . ILE A 1 178 ? 3.947 1.054 15.689 1.00 87.94 178 ILE A O 1
ATOM 1379 N N . LYS A 1 179 ? 5.620 1.893 14.432 1.00 82.94 179 LYS A N 1
ATOM 1380 C CA . LYS A 1 179 ? 6.430 0.679 14.482 1.00 82.94 179 LYS A CA 1
ATOM 1381 C C . LYS A 1 179 ? 7.169 0.626 15.826 1.00 82.94 179 LYS A C 1
ATOM 1383 O O . LYS A 1 179 ? 7.836 1.609 16.156 1.00 82.94 179 LYS A O 1
ATOM 1388 N N . PRO A 1 180 ? 7.071 -0.474 16.590 1.00 79.69 180 PRO A N 1
ATOM 1389 C CA . PRO A 1 180 ? 7.887 -0.660 17.785 1.00 79.69 180 PRO A CA 1
ATOM 1390 C C . PRO A 1 180 ? 9.376 -0.723 17.417 1.00 79.69 180 PRO A C 1
ATOM 1392 O O . PRO A 1 180 ? 9.749 -1.249 16.369 1.00 79.69 180 PRO A O 1
ATOM 1395 N N . VAL A 1 181 ? 10.232 -0.175 18.281 1.00 72.56 181 VAL A N 1
ATOM 1396 C CA . VAL A 1 181 ? 11.691 -0.113 18.062 1.00 72.56 181 VAL A CA 1
ATOM 1397 C C . VAL A 1 181 ? 12.346 -1.494 18.225 1.00 72.56 181 VAL A C 1
ATOM 1399 O O . VAL A 1 181 ? 13.375 -1.766 17.616 1.00 72.56 181 VAL A O 1
ATOM 1402 N N . GLU A 1 182 ? 11.725 -2.373 19.013 1.00 66.62 182 GLU A N 1
ATOM 1403 C CA . GLU A 1 182 ? 12.350 -3.578 19.577 1.00 66.62 182 GLU A CA 1
ATOM 1404 C C . GLU A 1 182 ? 11.941 -4.894 18.894 1.00 66.62 182 GLU A C 1
ATOM 1406 O O . GLU A 1 182 ? 12.518 -5.934 19.198 1.00 66.62 182 GLU A O 1
ATOM 1411 N N . SER A 1 183 ? 10.968 -4.893 17.973 1.00 58.31 183 SER A N 1
ATOM 1412 C CA . SER A 1 183 ? 10.468 -6.129 17.355 1.00 58.31 183 SER A CA 1
ATOM 1413 C C . SER A 1 183 ? 10.604 -6.158 15.834 1.00 58.31 183 SER A C 1
ATOM 1415 O O . SER A 1 183 ? 10.196 -5.251 15.099 1.00 58.31 183 SER A O 1
ATOM 1417 N N . SER A 1 184 ? 11.175 -7.265 15.362 1.00 59.69 184 SER A N 1
ATOM 1418 C CA . SER A 1 184 ? 11.223 -7.635 13.953 1.00 59.69 184 SER A CA 1
ATOM 1419 C C . SER A 1 184 ? 9.857 -8.187 13.540 1.00 59.69 184 SER A C 1
ATOM 1421 O O . SER A 1 184 ? 9.423 -9.224 14.028 1.00 59.69 184 SER A O 1
ATOM 1423 N N . ASP A 1 185 ? 9.188 -7.454 12.650 1.00 63.50 185 ASP A N 1
ATOM 1424 C CA . ASP A 1 185 ? 7.993 -7.852 11.896 1.00 63.50 185 ASP A CA 1
ATOM 1425 C C . ASP A 1 185 ? 6.735 -8.213 12.698 1.00 63.50 185 ASP A C 1
ATOM 1427 O O . ASP A 1 185 ? 6.134 -9.272 12.517 1.00 63.50 185 ASP A O 1
ATOM 1431 N N . VAL A 1 186 ? 6.242 -7.271 13.508 1.00 78.38 186 VAL A N 1
ATOM 1432 C CA . VAL A 1 186 ? 4.836 -7.324 13.936 1.00 78.38 186 VAL A CA 1
ATOM 1433 C C . VAL A 1 186 ? 3.911 -6.816 12.827 1.00 78.38 186 VAL A C 1
ATOM 1435 O O . VAL A 1 186 ? 4.240 -5.877 12.093 1.00 78.38 186 VAL A O 1
ATOM 1438 N N . ASN A 1 187 ? 2.754 -7.463 12.685 1.00 85.25 187 ASN A N 1
ATOM 1439 C CA . ASN A 1 187 ? 1.733 -7.128 11.696 1.00 85.25 187 ASN A CA 1
ATOM 1440 C C . ASN A 1 187 ? 0.535 -6.521 12.439 1.00 85.25 187 ASN A C 1
ATOM 1442 O O . ASN A 1 187 ? -0.259 -7.296 12.973 1.00 85.25 187 ASN A O 1
ATOM 1446 N N . PRO A 1 188 ? 0.410 -5.182 12.495 1.00 90.81 188 PRO A N 1
ATOM 1447 C CA . PRO A 1 188 ? -0.604 -4.518 13.304 1.00 90.81 188 PRO A CA 1
ATOM 1448 C C . PRO A 1 188 ? -1.992 -4.768 12.724 1.00 90.81 188 PRO A C 1
ATOM 1450 O O . PRO A 1 188 ? -2.200 -4.654 11.510 1.00 90.81 188 PRO A O 1
ATOM 1453 N N . ARG A 1 189 ? -2.965 -5.111 13.574 1.00 94.06 189 ARG A N 1
ATOM 1454 C CA . ARG A 1 189 ? -4.333 -5.414 13.134 1.00 94.06 189 ARG A CA 1
ATOM 1455 C C . ARG A 1 189 ? -5.380 -4.909 14.108 1.00 94.06 189 ARG A C 1
ATOM 1457 O O . ARG A 1 189 ? -5.196 -4.953 15.320 1.00 94.06 189 ARG A O 1
ATOM 1464 N N . ILE A 1 190 ? -6.515 -4.503 13.554 1.00 94.88 190 ILE A N 1
ATOM 1465 C CA . ILE A 1 190 ? -7.743 -4.243 14.300 1.00 94.88 190 ILE A CA 1
ATOM 1466 C C . ILE A 1 190 ? -8.676 -5.430 14.102 1.00 94.88 190 ILE A C 1
ATOM 1468 O O . ILE A 1 190 ? -9.009 -5.792 12.972 1.00 94.88 190 ILE A O 1
ATOM 1472 N N . ILE A 1 191 ? -9.115 -6.026 15.202 1.00 95.00 191 ILE A N 1
ATOM 1473 C CA . ILE A 1 191 ? -10.061 -7.135 15.232 1.00 95.00 191 ILE A CA 1
ATOM 1474 C C . ILE A 1 191 ? -11.383 -6.624 15.791 1.00 95.00 191 ILE A C 1
ATOM 1476 O O . ILE A 1 191 ? -11.414 -5.839 16.733 1.00 95.00 191 ILE A O 1
ATOM 1480 N N . ILE A 1 192 ? -12.488 -7.072 15.204 1.00 95.25 192 ILE A N 1
ATOM 1481 C CA . ILE A 1 192 ? -13.829 -6.744 15.686 1.00 95.25 192 ILE A CA 1
ATOM 1482 C C . ILE A 1 192 ? -14.476 -8.002 16.237 1.00 95.25 192 ILE A C 1
ATOM 1484 O O . ILE A 1 192 ? -14.528 -9.035 15.559 1.00 95.25 192 ILE A O 1
ATOM 1488 N N . TYR A 1 193 ? -15.002 -7.890 17.454 1.00 94.25 193 TYR A N 1
ATOM 1489 C CA . TYR A 1 193 ? -15.744 -8.942 18.134 1.00 94.25 193 TYR A CA 1
ATOM 1490 C C . TYR A 1 193 ? -17.222 -8.593 18.247 1.00 94.25 193 TYR A C 1
ATOM 1492 O O . TYR A 1 193 ? -17.592 -7.502 18.675 1.00 94.25 193 TYR A O 1
ATOM 1500 N N . SER A 1 194 ? -18.080 -9.559 17.942 1.00 92.62 194 SER A N 1
ATOM 1501 C CA . SER A 1 194 ? -19.512 -9.490 18.219 1.00 92.62 194 SER A CA 1
ATOM 1502 C C . SER A 1 194 ? -19.906 -10.715 19.031 1.00 92.62 194 SER A C 1
ATOM 1504 O O . SER A 1 194 ? -19.541 -11.835 18.673 1.00 92.62 194 SER A O 1
ATOM 1506 N N . LYS A 1 195 ? -20.603 -10.518 20.158 1.00 88.44 195 LYS A N 1
ATOM 1507 C CA . LYS A 1 195 ? -20.998 -11.599 21.085 1.00 88.44 195 LYS A CA 1
ATOM 1508 C C . LYS A 1 195 ? -19.828 -12.546 21.444 1.00 88.44 195 LYS A C 1
ATOM 1510 O O . LYS A 1 195 ? -19.977 -13.762 21.388 1.00 88.44 195 LYS A O 1
ATOM 1515 N N . ASN A 1 196 ? -18.653 -11.989 21.760 1.00 85.25 196 ASN A N 1
ATOM 1516 C CA . ASN A 1 196 ? -17.400 -12.709 22.063 1.00 85.25 196 ASN A CA 1
ATOM 1517 C C . ASN A 1 196 ? -16.830 -13.597 20.938 1.00 85.25 196 ASN A C 1
ATOM 1519 O O . ASN A 1 196 ? -15.909 -14.375 21.176 1.00 85.25 196 ASN A O 1
ATOM 1523 N N . LYS A 1 197 ? -17.311 -13.462 19.697 1.00 91.88 197 LYS A N 1
ATOM 1524 C CA . LYS A 1 197 ? -16.724 -14.116 18.523 1.00 91.88 197 LYS A CA 1
ATOM 1525 C C . LYS A 1 197 ? -16.062 -13.083 17.620 1.00 91.88 197 LYS A C 1
ATOM 1527 O O . LYS A 1 197 ? -16.638 -12.031 17.351 1.00 91.88 197 LYS A O 1
ATOM 1532 N N . LYS A 1 198 ? -14.868 -13.404 17.120 1.00 92.19 198 LYS A N 1
ATOM 1533 C CA . LYS A 1 198 ? -14.190 -12.623 16.082 1.00 92.19 198 LYS A CA 1
ATOM 1534 C C . LYS A 1 198 ? -15.032 -12.634 14.803 1.00 92.19 198 LYS A C 1
ATOM 1536 O O . LYS A 1 198 ? -15.284 -13.706 14.251 1.00 92.19 198 LYS A O 1
ATOM 1541 N N . VAL A 1 199 ? -15.455 -11.456 14.349 1.00 93.62 199 VAL A N 1
ATOM 1542 C CA . VAL A 1 199 ? -16.283 -11.279 13.143 1.00 93.62 199 VAL A CA 1
ATOM 1543 C C . VAL A 1 199 ? -15.525 -10.636 11.986 1.00 93.62 199 VAL A C 1
ATOM 1545 O O . VAL A 1 199 ? -15.806 -10.953 10.835 1.00 93.62 199 VAL A O 1
ATOM 1548 N N . ALA A 1 200 ? -14.530 -9.792 12.267 1.00 92.00 200 ALA A N 1
ATOM 1549 C CA . ALA A 1 200 ? -13.706 -9.167 11.237 1.00 92.00 200 ALA A CA 1
ATOM 1550 C C . ALA A 1 200 ? -12.279 -8.891 11.728 1.00 92.00 200 ALA A C 1
ATOM 1552 O O . ALA A 1 200 ? -12.023 -8.818 12.930 1.00 92.00 200 ALA A O 1
ATOM 1553 N N . GLU A 1 201 ? -11.354 -8.745 10.784 1.00 94.00 201 GLU A N 1
ATOM 1554 C CA . GLU A 1 201 ? -9.944 -8.431 11.013 1.00 94.00 201 GLU A CA 1
ATOM 1555 C C . GLU A 1 201 ? -9.442 -7.541 9.877 1.00 94.00 201 GLU A C 1
ATOM 1557 O O . GLU A 1 201 ? -9.678 -7.844 8.707 1.00 94.00 201 GLU A O 1
ATOM 1562 N N . TYR A 1 202 ? -8.746 -6.464 10.229 1.00 94.25 202 TYR A N 1
ATOM 1563 C CA . TYR A 1 202 ? -8.215 -5.474 9.296 1.00 94.25 202 TYR A CA 1
ATOM 1564 C C . TYR A 1 202 ? -6.742 -5.236 9.601 1.00 94.25 202 TYR A C 1
ATOM 1566 O O . TYR A 1 202 ? -6.387 -4.980 10.750 1.00 94.25 202 TYR A O 1
ATOM 1574 N N . SER A 1 203 ? -5.885 -5.302 8.585 1.00 92.94 203 SER A N 1
ATOM 1575 C CA . SER A 1 203 ? -4.468 -4.965 8.740 1.00 92.94 203 SER A CA 1
ATOM 1576 C C . SER A 1 203 ? -4.295 -3.449 8.746 1.00 92.94 203 SER A C 1
ATOM 1578 O O . SER A 1 203 ? -4.902 -2.746 7.937 1.00 92.94 203 SER A O 1
ATOM 1580 N N . VAL A 1 204 ? -3.492 -2.939 9.673 1.00 92.94 204 VAL A N 1
ATOM 1581 C CA . VAL A 1 204 ? -3.235 -1.511 9.841 1.00 92.94 204 VAL A CA 1
ATOM 1582 C C . VAL A 1 204 ? -1.763 -1.244 9.542 1.00 92.94 204 VAL A C 1
ATOM 1584 O O . VAL A 1 204 ? -0.899 -1.738 10.265 1.00 92.94 204 VAL A O 1
ATOM 1587 N N . PRO A 1 205 ? -1.439 -0.472 8.492 1.00 90.75 205 PRO A N 1
ATOM 1588 C CA . PRO A 1 205 ? -0.060 -0.092 8.234 1.00 90.75 205 PRO A CA 1
ATOM 1589 C C . PRO A 1 205 ? 0.422 0.944 9.255 1.00 90.75 205 PRO A C 1
ATOM 1591 O O . PRO A 1 205 ? -0.353 1.743 9.788 1.00 90.75 205 PRO A O 1
ATOM 1594 N N . TYR A 1 206 ? 1.731 0.972 9.489 1.00 89.25 206 TYR A N 1
ATOM 1595 C CA . TYR A 1 206 ? 2.354 2.028 10.281 1.00 89.25 206 TYR A CA 1
ATOM 1596 C C . TYR A 1 206 ? 2.176 3.398 9.618 1.00 89.25 206 TYR A C 1
ATOM 1598 O O . TYR A 1 206 ? 2.180 3.518 8.394 1.00 89.25 206 TYR A O 1
ATOM 1606 N N . GLY A 1 207 ? 2.031 4.436 10.435 1.00 87.69 207 GLY A N 1
ATOM 1607 C CA . GLY A 1 207 ? 1.725 5.797 9.997 1.00 87.69 207 GLY A CA 1
ATOM 1608 C C . GLY A 1 207 ? 0.237 6.050 9.747 1.00 87.69 207 GLY A C 1
ATOM 1609 O O . GLY A 1 207 ? -0.139 7.186 9.474 1.00 87.69 207 GLY A O 1
ATOM 1610 N N . ALA A 1 208 ? -0.621 5.032 9.860 1.00 91.00 208 ALA A N 1
ATOM 1611 C CA . ALA A 1 208 ? -2.057 5.216 9.727 1.00 91.00 208 ALA A CA 1
ATOM 1612 C C . ALA A 1 208 ? -2.664 5.879 10.974 1.00 91.00 208 ALA A C 1
ATOM 1614 O O . ALA A 1 208 ? -2.274 5.588 12.109 1.00 91.00 208 ALA A O 1
ATOM 1615 N N . TYR A 1 209 ? -3.649 6.746 10.752 1.00 92.62 209 TYR A N 1
ATOM 1616 C CA . TYR A 1 209 ? -4.387 7.446 11.796 1.00 92.62 209 TYR A CA 1
ATOM 1617 C C . TYR A 1 209 ? -5.538 6.580 12.298 1.00 92.62 209 TYR A C 1
ATOM 1619 O O . TYR A 1 209 ? -6.415 6.182 11.529 1.00 92.62 209 TYR A O 1
ATOM 1627 N N . LEU A 1 210 ? -5.548 6.295 13.594 1.00 93.62 210 LEU A N 1
ATOM 1628 C CA . LEU A 1 210 ? -6.566 5.490 14.256 1.00 93.62 210 LEU A CA 1
ATOM 1629 C C . LEU A 1 210 ? -7.752 6.383 14.634 1.00 93.62 210 LEU A C 1
ATOM 1631 O O . LEU A 1 210 ? -7.613 7.321 15.417 1.00 93.62 210 LEU A O 1
ATOM 1635 N N . MET A 1 211 ? -8.929 6.072 14.088 1.00 93.31 211 MET A N 1
ATOM 1636 C CA . MET A 1 211 ? -10.164 6.829 14.341 1.00 93.31 211 MET A CA 1
ATOM 1637 C C . MET A 1 211 ? -10.950 6.295 15.547 1.00 93.31 211 MET A C 1
ATOM 1639 O O . MET A 1 211 ? -11.949 6.887 15.947 1.00 93.31 211 MET A O 1
ATOM 1643 N N . VAL A 1 212 ? -10.507 5.173 16.114 1.00 93.44 212 VAL A N 1
ATOM 1644 C CA . VAL A 1 212 ? -11.144 4.452 17.222 1.00 93.44 212 VAL A CA 1
ATOM 1645 C C . VAL A 1 212 ? -10.117 4.154 18.314 1.00 93.44 212 VAL A C 1
ATOM 1647 O O . VAL A 1 212 ? -8.908 4.205 18.068 1.00 93.44 212 VAL A O 1
ATOM 1650 N N . LYS A 1 213 ? -10.592 3.870 19.526 1.00 92.62 213 LYS A N 1
ATOM 1651 C CA . LYS A 1 213 ? -9.790 3.403 20.664 1.00 92.62 213 LYS A CA 1
ATOM 1652 C C . LYS A 1 213 ? -9.974 1.908 20.897 1.00 92.62 213 LYS A C 1
ATOM 1654 O O . LYS A 1 213 ? -10.957 1.306 20.463 1.00 92.62 213 LYS A O 1
ATOM 1659 N N . GLU A 1 214 ? -9.040 1.344 21.654 1.00 91.75 214 GLU A N 1
ATOM 1660 C CA . GLU A 1 214 ? -9.168 -0.003 22.196 1.00 91.75 214 GLU A CA 1
ATOM 1661 C C . GLU A 1 214 ? -10.456 -0.138 23.012 1.00 91.75 214 GLU A C 1
ATOM 1663 O O . GLU A 1 214 ? -10.709 0.642 23.931 1.00 91.75 214 GLU A O 1
ATOM 1668 N N . GLY A 1 215 ? -11.276 -1.132 22.678 1.00 92.00 215 GLY A N 1
ATOM 1669 C CA . GLY A 1 215 ? -12.535 -1.403 23.360 1.00 92.00 215 GLY A CA 1
ATOM 1670 C C . GLY A 1 215 ? -13.733 -0.560 22.914 1.00 92.00 215 GLY A C 1
ATOM 1671 O O . GLY A 1 215 ? -14.829 -0.793 23.433 1.00 92.00 215 GLY A O 1
ATOM 1672 N N . ASP A 1 216 ? -13.573 0.351 21.949 1.00 94.31 216 ASP A N 1
ATOM 1673 C CA . ASP A 1 216 ? -14.695 1.108 21.386 1.00 94.31 216 ASP A CA 1
ATOM 1674 C C . ASP A 1 216 ? -15.692 0.185 20.671 1.00 94.31 216 ASP A C 1
ATOM 1676 O O . ASP A 1 216 ? -15.337 -0.857 20.115 1.00 94.31 216 ASP A O 1
ATOM 1680 N N . THR A 1 217 ? -16.966 0.581 20.658 1.00 94.12 217 THR A N 1
ATOM 1681 C CA . THR A 1 217 ? -18.000 -0.102 19.868 1.00 94.12 217 THR A CA 1
ATOM 1682 C C . THR A 1 217 ? -18.175 0.608 18.532 1.00 94.12 217 THR A C 1
ATOM 1684 O O . THR A 1 217 ? -18.492 1.796 18.497 1.00 94.12 217 THR A O 1
ATOM 1687 N N . VAL A 1 218 ? -18.000 -0.126 17.435 1.00 94.88 218 VAL A N 1
ATOM 1688 C CA . VAL A 1 218 ? -18.126 0.386 16.068 1.00 94.88 218 VAL A CA 1
ATOM 1689 C C . VAL A 1 218 ? -19.369 -0.155 15.376 1.00 94.88 218 VAL A C 1
ATOM 1691 O O . VAL A 1 218 ? -19.797 -1.289 15.607 1.00 94.88 218 VAL A O 1
ATOM 1694 N N . LYS A 1 219 ? -19.950 0.666 14.503 1.00 93.62 219 LYS A N 1
ATOM 1695 C CA . LYS A 1 219 ? -21.070 0.286 13.636 1.00 93.62 219 LYS A CA 1
ATOM 1696 C C . LYS A 1 219 ? -20.559 -0.211 12.286 1.00 93.62 219 LYS A C 1
ATOM 1698 O O . LYS A 1 219 ? -19.484 0.175 11.835 1.00 93.62 219 LYS A O 1
ATOM 1703 N N . LYS A 1 220 ? -21.369 -1.022 11.608 1.00 91.88 220 LYS A N 1
ATOM 1704 C CA . LYS A 1 220 ? -21.138 -1.403 10.210 1.00 91.88 220 LYS A CA 1
ATOM 1705 C C . LYS A 1 220 ? -21.053 -0.145 9.333 1.00 91.88 220 LYS A C 1
ATOM 1707 O O . LYS A 1 220 ? -21.887 0.743 9.470 1.00 91.88 220 LYS A O 1
ATOM 1712 N N . GLY A 1 221 ? -20.039 -0.062 8.474 1.00 90.12 221 GLY A N 1
ATOM 1713 C CA . GLY A 1 221 ? -19.752 1.102 7.628 1.00 90.12 221 GLY A CA 1
ATOM 1714 C C . GLY A 1 221 ? -18.920 2.204 8.298 1.00 90.12 221 GLY A C 1
ATOM 1715 O O . GLY A 1 221 ? -18.597 3.197 7.652 1.00 90.12 221 GLY A O 1
ATOM 1716 N N . GLN A 1 222 ? -18.535 2.055 9.570 1.00 91.81 222 GLN A N 1
ATOM 1717 C CA . GLN A 1 222 ? -17.726 3.058 10.266 1.00 91.81 222 GLN A CA 1
ATOM 1718 C C . GLN A 1 222 ? -16.251 3.005 9.837 1.00 91.81 222 GLN A C 1
ATOM 1720 O O . GLN A 1 222 ? -15.663 1.932 9.687 1.00 91.81 222 GLN A O 1
ATOM 1725 N N . ILE A 1 223 ? -15.632 4.176 9.676 1.00 93.69 223 ILE A N 1
ATOM 1726 C CA . ILE A 1 223 ? -14.194 4.298 9.409 1.00 93.69 223 ILE A CA 1
ATOM 1727 C C . ILE A 1 223 ? -13.428 4.051 10.712 1.00 93.69 223 ILE A C 1
ATOM 1729 O O . ILE A 1 223 ? -13.621 4.775 11.688 1.00 93.69 223 ILE A O 1
ATOM 1733 N N . ILE A 1 224 ? -12.543 3.055 10.716 1.00 94.44 224 ILE A N 1
ATOM 1734 C CA . ILE A 1 224 ? -11.708 2.698 11.878 1.00 94.44 224 ILE A CA 1
ATOM 1735 C C . ILE A 1 224 ? -10.285 3.250 11.769 1.00 94.44 224 ILE A C 1
ATOM 1737 O O . ILE A 1 224 ? -9.620 3.503 12.774 1.00 94.44 224 ILE A O 1
ATOM 1741 N N . THR A 1 225 ? -9.804 3.481 10.550 1.00 93.75 225 THR A N 1
ATOM 1742 C CA . THR A 1 225 ? -8.452 3.985 10.297 1.00 93.75 225 THR A CA 1
ATOM 1743 C C . THR A 1 225 ? -8.443 4.823 9.028 1.00 93.75 225 THR A C 1
ATOM 1745 O O . THR A 1 225 ? -9.184 4.532 8.090 1.00 93.75 225 THR A O 1
ATOM 1748 N N . LYS A 1 226 ? -7.593 5.846 8.974 1.00 92.94 226 LYS A N 1
ATOM 1749 C CA . LYS A 1 226 ? -7.311 6.620 7.764 1.00 92.94 226 LYS A CA 1
ATOM 1750 C C . LYS A 1 226 ? -5.829 6.553 7.437 1.00 92.94 226 LYS A C 1
ATOM 1752 O O . LYS A 1 226 ? -4.985 6.888 8.264 1.00 92.94 226 LYS A O 1
ATOM 1757 N N . ILE A 1 227 ? -5.513 6.133 6.223 1.00 91.50 227 ILE A N 1
ATOM 1758 C CA . ILE A 1 227 ? -4.152 6.158 5.696 1.00 91.50 227 ILE A CA 1
ATOM 1759 C C . ILE A 1 227 ? -4.054 7.404 4.831 1.00 91.50 227 ILE A C 1
ATOM 1761 O O . ILE A 1 227 ? -4.714 7.470 3.800 1.00 91.50 227 ILE A O 1
ATOM 1765 N N . LEU A 1 228 ? -3.259 8.389 5.238 1.00 86.44 228 LEU A N 1
ATOM 1766 C CA . LEU A 1 228 ? -2.985 9.538 4.383 1.00 86.44 228 LEU A CA 1
ATOM 1767 C C . LEU A 1 228 ? -1.967 9.118 3.326 1.00 86.44 228 LEU A C 1
ATOM 1769 O O . LEU A 1 228 ? -0.842 8.733 3.650 1.00 86.44 228 LEU A O 1
ATOM 1773 N N . LYS A 1 229 ? -2.356 9.194 2.056 1.00 77.56 229 LYS A N 1
ATOM 1774 C CA . LYS A 1 229 ? -1.396 9.161 0.964 1.00 77.56 229 LYS A CA 1
ATOM 1775 C C . LYS A 1 229 ? -0.723 10.523 0.954 1.00 77.56 229 LYS A C 1
ATOM 1777 O O . LYS A 1 229 ? -1.326 11.527 0.584 1.00 77.56 229 LYS A O 1
ATOM 1782 N N . THR A 1 230 ? 0.550 10.573 1.337 1.00 61.88 230 THR A N 1
ATOM 1783 C CA . THR A 1 230 ? 1.398 11.621 0.774 1.00 61.88 230 THR A CA 1
ATOM 1784 C C . THR A 1 230 ? 1.335 11.388 -0.724 1.00 61.88 230 THR A C 1
ATOM 1786 O O . THR A 1 230 ? 1.748 10.318 -1.169 1.00 61.88 230 THR A O 1
ATOM 1789 N N . GLY A 1 231 ? 0.716 12.308 -1.467 1.00 52.06 231 GLY A N 1
ATOM 1790 C CA . GLY A 1 231 ? 0.646 12.178 -2.912 1.00 52.06 231 GLY A CA 1
ATOM 1791 C C . GLY A 1 231 ? 2.040 11.835 -3.418 1.00 52.06 231 GLY A C 1
ATOM 1792 O O . GLY A 1 231 ? 3.018 12.451 -2.984 1.00 52.06 231 GLY A O 1
ATOM 1793 N N . GLU A 1 232 ? 2.141 10.857 -4.311 1.00 44.31 232 GLU A N 1
ATOM 1794 C CA . GLU A 1 232 ? 3.327 10.653 -5.145 1.00 44.31 232 GLU A CA 1
ATOM 1795 C C . GLU A 1 232 ? 3.496 11.849 -6.106 1.00 44.31 232 GLU A C 1
ATOM 1797 O O . GLU A 1 232 ? 3.777 11.699 -7.286 1.00 44.31 232 GLU A O 1
ATOM 1802 N N . GLY A 1 233 ? 3.308 13.081 -5.628 1.00 44.25 233 GLY A N 1
ATOM 1803 C CA . GLY A 1 233 ? 3.966 14.214 -6.237 1.00 44.25 233 GLY A CA 1
ATOM 1804 C C . GLY A 1 233 ? 5.449 13.949 -6.070 1.00 44.25 233 GLY A C 1
ATOM 1805 O O . GLY A 1 233 ? 5.870 13.597 -4.966 1.00 44.25 233 GLY A O 1
ATOM 1806 N N . ASN A 1 234 ? 6.203 14.047 -7.166 1.00 45.78 234 ASN A N 1
ATOM 1807 C CA . ASN A 1 234 ? 7.661 13.995 -7.179 1.00 45.78 234 ASN A CA 1
ATOM 1808 C C . ASN A 1 234 ? 8.199 14.693 -5.928 1.00 45.78 234 ASN A C 1
ATOM 1810 O O . ASN A 1 234 ? 8.258 15.922 -5.880 1.00 45.78 234 ASN A O 1
ATOM 1814 N N . LYS A 1 235 ? 8.544 13.916 -4.890 1.00 45.97 235 LYS A N 1
ATOM 1815 C CA . LYS A 1 235 ? 9.297 14.454 -3.765 1.00 45.97 235 LYS A CA 1
ATOM 1816 C C . LYS A 1 235 ? 10.549 15.006 -4.403 1.00 45.97 235 LYS A C 1
ATOM 1818 O O . LYS A 1 235 ? 11.242 14.271 -5.105 1.00 45.97 235 LYS A O 1
ATOM 1823 N N . ASP A 1 236 ? 10.748 16.300 -4.212 1.00 47.16 236 ASP A N 1
ATOM 1824 C CA . ASP A 1 236 ? 11.856 17.057 -4.757 1.00 47.16 236 ASP A CA 1
ATOM 1825 C C . ASP A 1 236 ? 13.146 16.242 -4.573 1.00 47.16 236 ASP A C 1
ATOM 1827 O O . ASP A 1 236 ? 13.598 16.012 -3.446 1.00 47.16 236 ASP A O 1
ATOM 1831 N N . ILE A 1 237 ? 13.668 15.686 -5.675 1.00 50.84 237 ILE A N 1
ATOM 1832 C CA . ILE A 1 237 ? 14.778 14.717 -5.660 1.00 50.84 237 ILE A CA 1
ATOM 1833 C C . ILE A 1 237 ? 16.005 15.354 -4.988 1.00 50.84 237 ILE A C 1
ATOM 1835 O O . ILE A 1 237 ? 16.815 14.667 -4.360 1.00 50.84 237 ILE A O 1
ATOM 1839 N N . THR A 1 238 ? 16.091 16.688 -5.035 1.00 52.00 238 THR A N 1
ATOM 1840 C CA . THR A 1 238 ? 17.117 17.505 -4.382 1.00 52.00 238 THR A CA 1
ATOM 1841 C C . THR A 1 238 ? 17.159 17.325 -2.861 1.00 52.00 238 THR A C 1
ATOM 1843 O O . THR A 1 238 ? 18.246 17.335 -2.284 1.00 52.00 238 THR A O 1
ATOM 1846 N N . GLY A 1 239 ? 16.027 17.042 -2.205 1.00 57.78 239 GLY A N 1
ATOM 1847 C CA . GLY A 1 239 ? 15.979 16.765 -0.766 1.00 57.78 239 GLY A CA 1
ATOM 1848 C C . GLY A 1 239 ? 16.657 15.446 -0.370 1.00 57.78 239 GLY A C 1
ATOM 1849 O O . GLY A 1 239 ? 17.067 15.282 0.779 1.00 57.78 239 GLY A O 1
ATOM 1850 N N . GLY A 1 240 ? 16.804 14.505 -1.312 1.00 59.78 240 GLY A N 1
ATOM 1851 C CA . GLY A 1 240 ? 17.416 13.192 -1.088 1.00 59.78 240 GLY A CA 1
ATOM 1852 C C . GLY A 1 240 ? 18.926 13.131 -1.339 1.00 59.78 240 GLY A C 1
ATOM 1853 O O . GLY A 1 240 ? 19.599 12.281 -0.755 1.00 59.78 240 GLY A O 1
ATOM 1854 N N . LEU A 1 241 ? 19.483 14.031 -2.159 1.00 70.00 241 LEU A N 1
ATOM 1855 C CA . LEU A 1 241 ? 20.917 14.055 -2.493 1.00 70.00 241 LEU A CA 1
ATOM 1856 C C . LEU A 1 241 ? 21.844 14.156 -1.265 1.00 70.00 241 LEU A C 1
ATOM 1858 O O . LEU A 1 241 ? 22.796 13.375 -1.202 1.00 70.00 241 LEU A O 1
ATOM 1862 N N . PRO A 1 242 ? 21.568 15.007 -0.253 1.00 68.12 242 PRO A N 1
ATOM 1863 C CA . PRO A 1 242 ? 22.375 15.043 0.968 1.00 68.12 242 PRO A CA 1
ATOM 1864 C C . PRO A 1 242 ? 22.425 13.690 1.685 1.00 68.12 242 PRO A C 1
ATOM 1866 O O . PRO A 1 242 ? 23.459 13.297 2.218 1.00 68.12 242 PRO A O 1
ATOM 1869 N N . ARG A 1 243 ? 21.325 12.929 1.650 1.00 71.25 243 ARG A N 1
ATOM 1870 C CA . ARG A 1 243 ? 21.266 11.601 2.266 1.00 71.25 243 ARG A CA 1
ATOM 1871 C C . ARG A 1 243 ? 22.054 10.563 1.472 1.00 71.25 243 ARG A C 1
ATOM 1873 O O . ARG A 1 243 ? 22.697 9.703 2.066 1.00 71.25 243 ARG A O 1
ATOM 1880 N N . VAL A 1 244 ? 22.026 10.649 0.144 1.00 75.06 244 VAL A N 1
ATOM 1881 C CA . VAL A 1 244 ? 22.840 9.799 -0.738 1.00 75.06 244 VAL A CA 1
ATOM 1882 C C . VAL A 1 244 ? 24.332 10.066 -0.514 1.00 75.06 244 VAL A C 1
ATOM 1884 O O . VAL A 1 244 ? 25.105 9.117 -0.410 1.00 75.06 244 VAL A O 1
ATOM 1887 N N . GLN A 1 245 ? 24.732 11.330 -0.348 1.00 76.81 245 GLN A N 1
ATOM 1888 C CA . GLN A 1 245 ? 26.109 11.692 -0.003 1.00 76.81 245 GLN A CA 1
ATOM 1889 C C . GLN A 1 245 ? 26.552 11.062 1.326 1.00 76.81 245 GLN A C 1
ATOM 1891 O O . GLN A 1 245 ? 27.625 10.469 1.391 1.00 76.81 245 GLN A O 1
ATOM 1896 N N . GLU A 1 246 ? 25.722 11.134 2.373 1.00 79.56 246 GLU A N 1
ATOM 1897 C CA . GLU A 1 246 ? 26.032 10.508 3.667 1.00 79.56 246 GLU A CA 1
ATOM 1898 C C . GLU A 1 246 ? 26.272 8.993 3.552 1.00 79.56 246 GLU A C 1
ATOM 1900 O O . GLU A 1 246 ? 27.156 8.468 4.232 1.00 79.56 246 GLU A O 1
ATOM 1905 N N . LEU A 1 247 ? 25.523 8.305 2.678 1.00 83.00 247 LEU A N 1
ATOM 1906 C CA . LEU A 1 247 ? 25.690 6.872 2.409 1.00 83.00 247 LEU A CA 1
ATOM 1907 C C . LEU A 1 247 ? 27.012 6.569 1.690 1.00 83.00 247 LEU A C 1
ATOM 1909 O O . LEU A 1 247 ? 27.708 5.635 2.083 1.00 83.00 247 LEU A O 1
ATOM 1913 N N . PHE A 1 248 ? 27.377 7.352 0.669 1.00 82.88 248 PHE A N 1
ATOM 1914 C CA . PHE A 1 248 ? 28.632 7.158 -0.071 1.00 82.88 248 PHE A CA 1
ATOM 1915 C C . PHE A 1 248 ? 29.874 7.518 0.746 1.00 82.88 248 PHE A C 1
ATOM 1917 O O . PHE A 1 248 ? 30.912 6.879 0.595 1.00 82.88 248 PHE A O 1
ATOM 1924 N N . GLU A 1 249 ? 29.772 8.504 1.635 1.00 86.12 249 GLU A N 1
ATOM 1925 C CA . GLU A 1 249 ? 30.855 8.878 2.549 1.00 86.12 249 GLU A CA 1
ATOM 1926 C C . GLU A 1 249 ? 30.923 7.988 3.802 1.00 86.12 249 GLU A C 1
ATOM 1928 O O . GLU A 1 249 ? 31.786 8.203 4.652 1.00 86.12 249 GLU A O 1
ATOM 1933 N N . ALA A 1 250 ? 30.016 7.010 3.936 1.00 83.69 250 ALA A N 1
ATOM 1934 C CA . ALA A 1 250 ? 29.913 6.115 5.089 1.00 83.69 250 ALA A CA 1
ATOM 1935 C C . ALA A 1 250 ? 29.913 6.865 6.438 1.00 83.69 250 ALA A C 1
ATOM 1937 O O . ALA A 1 250 ? 30.513 6.425 7.423 1.00 83.69 250 ALA A O 1
ATOM 1938 N N . ARG A 1 251 ? 29.254 8.031 6.492 1.00 81.44 251 ARG A N 1
ATOM 1939 C CA . ARG A 1 251 ? 29.209 8.846 7.711 1.00 81.44 251 ARG A CA 1
ATOM 1940 C C . ARG A 1 251 ? 28.368 8.166 8.784 1.00 81.44 251 ARG A C 1
ATOM 1942 O O . ARG A 1 251 ? 27.311 7.600 8.509 1.00 81.44 251 ARG A O 1
ATOM 1949 N N . ASN A 1 252 ? 28.783 8.323 10.040 1.00 78.69 252 ASN A N 1
ATOM 1950 C CA . ASN A 1 252 ? 27.957 7.911 11.169 1.00 78.69 252 ASN A CA 1
ATOM 1951 C C . ASN A 1 252 ? 26.666 8.750 11.213 1.00 78.69 252 ASN A C 1
ATOM 1953 O O . ASN A 1 252 ? 26.746 9.983 11.249 1.00 78.69 252 ASN A O 1
ATOM 1957 N N . PRO A 1 253 ? 25.478 8.117 11.242 1.00 76.25 253 PRO A N 1
ATOM 1958 C CA . PRO A 1 253 ? 24.218 8.840 11.243 1.00 76.25 253 PRO A CA 1
ATOM 1959 C C . PRO A 1 253 ? 24.060 9.649 12.534 1.00 76.25 253 PRO A C 1
ATOM 1961 O O . PRO A 1 253 ? 24.284 9.155 13.644 1.00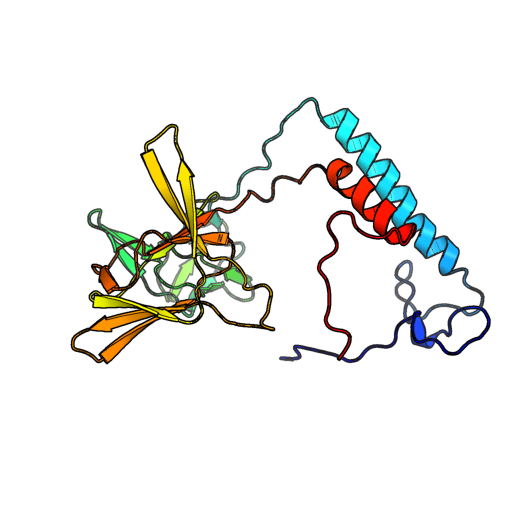 76.25 253 PRO A O 1
ATOM 1964 N N . LYS A 1 254 ? 23.631 10.907 12.391 1.00 70.44 254 LYS A N 1
ATOM 1965 C CA . LYS A 1 254 ? 23.216 11.732 13.530 1.00 70.44 254 LYS A CA 1
ATOM 1966 C C . LYS A 1 254 ? 21.956 11.116 14.149 1.00 70.44 254 LYS A C 1
ATOM 1968 O O . LYS A 1 254 ? 21.028 10.775 13.423 1.00 70.44 254 LYS A O 1
ATOM 1973 N N . GLY A 1 255 ? 21.937 10.958 15.474 1.00 72.12 255 GLY A N 1
ATOM 1974 C CA . GLY A 1 255 ? 20.836 10.285 16.176 1.00 72.12 255 GLY A CA 1
ATOM 1975 C C . GLY A 1 255 ? 20.836 8.760 16.012 1.00 72.12 255 GLY A C 1
ATOM 1976 O O . GLY A 1 255 ? 19.776 8.166 15.839 1.00 72.12 255 GLY A O 1
ATOM 1977 N N . LYS A 1 256 ? 22.020 8.127 16.017 1.00 77.31 256 LYS A N 1
ATOM 1978 C CA . LYS A 1 256 ? 22.158 6.665 15.938 1.00 77.31 256 LYS A CA 1
ATOM 1979 C C . LYS A 1 256 ? 21.313 5.961 17.010 1.00 77.31 256 LYS A C 1
ATOM 1981 O O . LYS A 1 256 ? 21.384 6.312 18.185 1.00 77.31 256 LYS A O 1
ATOM 1986 N N . ALA A 1 257 ? 20.547 4.957 16.595 1.00 80.62 257 ALA A N 1
ATOM 1987 C CA . ALA A 1 257 ? 19.942 4.004 17.515 1.00 80.62 257 ALA A CA 1
ATOM 1988 C C . ALA A 1 257 ? 21.018 3.009 17.970 1.00 80.62 257 ALA A C 1
ATOM 1990 O O . ALA A 1 257 ? 21.811 2.539 17.149 1.00 80.62 257 ALA A O 1
ATOM 1991 N N . THR A 1 258 ? 21.070 2.716 19.267 1.00 81.38 258 THR A N 1
ATOM 1992 C CA . THR A 1 258 ? 21.973 1.696 19.807 1.00 81.38 258 THR A CA 1
ATOM 1993 C C . THR A 1 258 ? 21.432 0.320 19.436 1.00 81.38 258 THR A C 1
ATOM 1995 O O . THR A 1 258 ? 20.275 0.019 19.717 1.00 81.38 258 THR A O 1
ATOM 1998 N N . LEU A 1 259 ? 22.259 -0.498 18.791 1.00 83.50 259 LEU A N 1
ATOM 1999 C CA . LEU A 1 259 ? 21.982 -1.914 18.563 1.00 83.50 259 LEU A CA 1
ATOM 2000 C C . LEU A 1 259 ? 22.680 -2.715 19.664 1.00 83.50 259 LEU A C 1
ATOM 2002 O O . LEU A 1 259 ? 23.800 -2.372 20.044 1.00 83.50 259 LEU A O 1
ATOM 2006 N N . THR A 1 260 ? 22.022 -3.746 20.188 1.00 81.31 260 THR A N 1
ATOM 2007 C CA . THR A 1 260 ? 22.622 -4.619 21.204 1.00 81.31 260 THR A CA 1
ATOM 2008 C C . THR A 1 260 ? 23.789 -5.398 20.600 1.00 81.31 260 THR A C 1
ATOM 2010 O O . THR A 1 260 ? 23.681 -5.929 19.496 1.00 81.31 260 THR A O 1
ATOM 2013 N N . 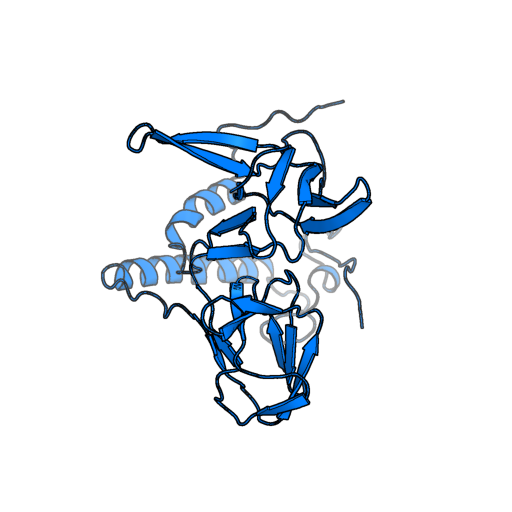GLU A 1 261 ? 24.908 -5.456 21.321 1.00 78.38 261 GLU A N 1
ATOM 2014 C CA . GLU A 1 261 ? 26.116 -6.184 20.904 1.00 78.38 261 GLU A CA 1
ATOM 2015 C C . GLU A 1 261 ? 26.082 -7.678 21.284 1.00 78.38 261 GLU A C 1
ATOM 2017 O O . GLU A 1 261 ? 26.931 -8.441 20.822 1.00 78.38 261 GLU A O 1
ATOM 2022 N N . VAL A 1 262 ? 25.111 -8.084 22.115 1.00 67.06 262 VAL A N 1
ATOM 2023 C CA . VAL A 1 262 ? 24.952 -9.422 22.716 1.00 67.06 262 VAL A CA 1
ATOM 2024 C C . VAL A 1 262 ? 23.526 -9.928 22.545 1.00 67.06 262 VAL A C 1
ATOM 2026 O O . VAL A 1 262 ? 22.593 -9.140 22.818 1.00 67.06 262 VAL A O 1
#

Secondary structure (DSSP, 8-state):
----------GGG---SSS--HHHH-EETTTTEEPPTT--HHHHHHHHHHHHHHHHHHHHHHHTT---------EEE-SS-EEEEEES--EEE-TTS-EEE--TTEEEEETTEEEEE-TT-EE---TT-EE-TT-EEEE--SSEEEEE-SS-EEEEEES-EEEEEEETTTTEEEEEEE--SS-S----EEEEEETTEEEEEEE--TTPEE-S-TT-EE-TT-EEEEEE----S---GGGTHHHHHHHHTTPPPTTPPPPP--